Protein AF-A0A943L8V5-F1 (afdb_monomer)

pLDDT: mean 89.35, std 9.67, range [54.31, 98.62]

Structure (mmCIF, N/CA/C/O backbone):
data_AF-A0A943L8V5-F1
#
_entry.id   AF-A0A943L8V5-F1
#
loop_
_atom_site.group_PDB
_atom_site.id
_atom_site.type_symbol
_atom_site.label_atom_id
_atom_site.label_alt_id
_atom_site.label_comp_id
_atom_site.label_asym_id
_atom_site.label_entity_id
_atom_site.label_seq_id
_atom_site.pdbx_PDB_ins_code
_atom_site.Cartn_x
_atom_site.Cartn_y
_atom_site.Cartn_z
_atom_site.occupancy
_atom_site.B_iso_or_equiv
_atom_site.auth_seq_id
_atom_site.auth_comp_id
_atom_site.auth_asym_id
_atom_site.auth_atom_id
_atom_site.pdbx_PDB_model_num
ATOM 1 N N . MET A 1 1 ? -28.307 4.055 1.288 1.00 79.94 1 MET A N 1
ATOM 2 C CA . MET A 1 1 ? -29.485 4.348 2.134 1.00 79.94 1 MET A CA 1
ATOM 3 C C . MET A 1 1 ? -30.613 3.430 1.713 1.00 79.94 1 MET A C 1
ATOM 5 O O . MET A 1 1 ? -30.947 3.412 0.533 1.00 79.94 1 MET A O 1
ATOM 9 N N . ARG A 1 2 ? -31.159 2.652 2.643 1.00 89.81 2 ARG A N 1
ATOM 10 C CA . ARG A 1 2 ? -32.243 1.702 2.387 1.00 89.81 2 ARG A CA 1
ATOM 11 C C . ARG A 1 2 ? -33.413 2.020 3.306 1.00 89.81 2 ARG A C 1
ATOM 13 O O . ARG A 1 2 ? -33.209 2.326 4.476 1.00 89.81 2 ARG A O 1
ATOM 20 N N . THR A 1 3 ? -34.627 1.955 2.775 1.00 91.25 3 THR A N 1
ATOM 21 C CA . THR A 1 3 ? -35.856 2.092 3.558 1.00 91.25 3 THR A CA 1
ATOM 22 C C . THR A 1 3 ? -36.643 0.793 3.512 1.00 91.25 3 THR A C 1
ATOM 24 O O . THR A 1 3 ? -36.733 0.145 2.468 1.00 91.25 3 THR A O 1
ATOM 27 N N . THR A 1 4 ? -37.203 0.388 4.646 1.00 93.75 4 THR A N 1
ATOM 28 C CA . THR A 1 4 ? -38.108 -0.765 4.728 1.00 93.75 4 THR A CA 1
ATOM 29 C C . THR A 1 4 ? -39.341 -0.399 5.547 1.00 93.75 4 THR A C 1
ATOM 31 O O . THR A 1 4 ? -39.289 0.472 6.414 1.00 93.75 4 THR A O 1
ATOM 34 N N . ASN A 1 5 ? -40.478 -1.022 5.236 1.00 90.94 5 ASN A N 1
ATOM 35 C CA . ASN A 1 5 ? -41.694 -0.935 6.038 1.00 90.94 5 ASN A CA 1
ATOM 36 C C . ASN A 1 5 ? -42.046 -2.347 6.501 1.00 90.94 5 ASN A C 1
ATOM 38 O O . ASN A 1 5 ? -42.136 -3.253 5.671 1.00 90.94 5 ASN A O 1
ATOM 42 N N . ILE A 1 6 ? -42.188 -2.531 7.808 1.00 93.31 6 ILE A N 1
ATOM 43 C CA . ILE A 1 6 ? -42.606 -3.796 8.413 1.00 93.31 6 ILE A CA 1
ATOM 44 C C . ILE A 1 6 ? -43.764 -3.451 9.344 1.00 93.31 6 ILE A C 1
ATOM 46 O O . ILE A 1 6 ? -43.590 -2.658 10.266 1.00 93.31 6 ILE A O 1
ATOM 50 N N . ASP A 1 7 ? -44.950 -3.988 9.055 1.00 93.00 7 ASP A N 1
ATOM 51 C CA . ASP A 1 7 ? -46.180 -3.792 9.837 1.00 93.00 7 ASP A CA 1
ATOM 52 C C . ASP A 1 7 ? -46.524 -2.319 10.134 1.00 93.00 7 ASP A C 1
ATOM 54 O O . ASP A 1 7 ? -46.971 -1.963 11.223 1.00 93.00 7 ASP A O 1
ATOM 58 N N . GLY A 1 8 ? -46.299 -1.429 9.160 1.00 91.56 8 GLY A N 1
ATOM 59 C CA . GLY A 1 8 ? -46.574 0.004 9.308 1.00 91.56 8 GLY A CA 1
ATOM 60 C C . GLY A 1 8 ? -45.462 0.797 10.005 1.00 91.56 8 GLY A C 1
ATOM 61 O O . GLY A 1 8 ? -45.544 2.023 10.061 1.00 91.56 8 GLY A O 1
ATOM 62 N N . VAL A 1 9 ? -44.394 0.142 10.471 1.00 92.75 9 VAL A N 1
ATOM 63 C CA . VAL A 1 9 ? -43.196 0.799 11.009 1.00 92.75 9 VAL A CA 1
ATOM 64 C C . VAL A 1 9 ? -42.184 1.017 9.888 1.00 92.75 9 VAL A C 1
ATOM 66 O O . VAL A 1 9 ? -41.801 0.081 9.185 1.00 92.75 9 VAL A O 1
ATOM 69 N N . HIS A 1 10 ? -41.738 2.262 9.721 1.00 92.38 10 HIS A N 1
ATOM 70 C CA . HIS A 1 10 ? -40.733 2.637 8.729 1.00 92.38 10 HIS A CA 1
ATOM 71 C C . HIS A 1 10 ? -39.324 2.602 9.332 1.00 92.38 10 HIS A C 1
ATOM 73 O O . HIS A 1 10 ? -39.068 3.232 10.357 1.00 92.38 10 HIS A O 1
ATOM 79 N N . TYR A 1 11 ? -38.402 1.919 8.658 1.00 92.94 11 TYR A N 1
ATOM 80 C CA . TYR A 1 11 ? -36.991 1.829 9.022 1.00 92.94 11 TYR A CA 1
ATOM 81 C C . TYR A 1 11 ? -36.126 2.517 7.968 1.00 92.94 11 TYR A C 1
ATOM 83 O O . TYR A 1 11 ? -36.404 2.436 6.768 1.00 92.94 11 TYR A O 1
ATOM 91 N N . LEU A 1 12 ? -35.061 3.170 8.431 1.00 94.06 12 LEU A N 1
ATOM 92 C CA . LEU A 1 12 ? -34.038 3.804 7.608 1.00 94.06 12 LEU A CA 1
ATOM 93 C C . LEU A 1 12 ? -32.671 3.226 7.975 1.00 94.06 12 LEU A C 1
ATOM 95 O O . LEU A 1 12 ? -32.267 3.274 9.133 1.00 94.06 12 LEU A O 1
ATOM 99 N N . GLU A 1 13 ? -31.957 2.721 6.978 1.00 94.06 13 GLU A N 1
ATOM 100 C CA . GLU A 1 13 ? -30.598 2.206 7.105 1.00 94.06 13 GLU A CA 1
ATOM 101 C C . GLU A 1 13 ? -29.641 3.079 6.287 1.00 94.06 13 GLU A C 1
ATOM 103 O O . GLU A 1 13 ? -29.864 3.353 5.098 1.00 94.06 13 GLU A O 1
ATOM 108 N N . ILE A 1 14 ? -28.570 3.531 6.936 1.00 93.94 14 ILE A N 1
ATOM 109 C CA . ILE A 1 14 ? -27.531 4.373 6.347 1.00 93.94 14 ILE A CA 1
ATOM 110 C C . ILE A 1 14 ? -26.200 3.653 6.520 1.00 93.94 14 ILE A C 1
ATOM 112 O O . ILE A 1 14 ? -25.825 3.289 7.629 1.00 93.94 14 ILE A O 1
ATOM 116 N N . GLU A 1 15 ? -25.488 3.498 5.411 1.00 93.38 15 GLU A N 1
ATOM 117 C CA . GLU A 1 15 ? -24.108 3.038 5.382 1.00 93.38 15 GLU A CA 1
ATOM 118 C C . GLU A 1 15 ? -23.242 4.217 4.948 1.00 93.38 15 GLU A C 1
ATOM 120 O O . GLU A 1 15 ? -23.577 4.923 3.991 1.00 93.38 15 GLU A O 1
ATOM 125 N N . ALA A 1 16 ? -22.171 4.461 5.694 1.00 91.00 16 ALA A N 1
ATOM 126 C CA . ALA A 1 16 ? -21.246 5.554 5.460 1.00 91.00 16 ALA A CA 1
ATOM 127 C C . ALA A 1 16 ? -19.817 5.022 5.529 1.00 91.00 16 ALA A C 1
ATOM 129 O O . ALA A 1 16 ? -19.495 4.190 6.378 1.00 91.00 16 ALA A O 1
ATOM 130 N N . LEU A 1 17 ? -18.970 5.529 4.640 1.00 91.88 17 LEU A N 1
ATOM 131 C CA . LEU A 1 17 ? -17.548 5.220 4.589 1.00 91.88 17 LEU A CA 1
ATOM 132 C C . LEU A 1 17 ? -16.741 6.472 4.931 1.00 91.88 17 LEU A C 1
ATOM 134 O O . LEU A 1 17 ? -17.205 7.601 4.761 1.00 91.88 17 LEU A O 1
ATOM 138 N N . THR A 1 18 ? -15.520 6.268 5.408 1.00 92.88 18 THR A N 1
ATOM 139 C CA . THR A 1 18 ? -14.549 7.340 5.646 1.00 92.88 18 THR A CA 1
ATOM 140 C C . THR A 1 18 ? -14.071 7.954 4.333 1.00 92.88 18 THR A C 1
ATOM 142 O O . THR A 1 18 ? -14.182 7.348 3.264 1.00 92.88 18 THR A O 1
ATOM 145 N N . SER A 1 19 ? -13.470 9.143 4.407 1.00 93.38 19 SER A N 1
ATOM 146 C CA . SER A 1 19 ? -12.843 9.813 3.256 1.00 93.38 19 SER A CA 1
ATOM 147 C C . SER A 1 19 ? -11.769 8.953 2.580 1.00 93.38 19 SER A C 1
ATOM 149 O O . SER A 1 19 ? -11.599 9.034 1.366 1.00 93.38 19 SER A O 1
ATOM 151 N N . SER A 1 20 ? -11.102 8.067 3.329 1.00 95.12 20 SER A N 1
ATOM 152 C CA . SER A 1 20 ? -10.145 7.096 2.783 1.00 95.12 20 SER A CA 1
ATOM 153 C C . SER A 1 20 ? -10.745 6.132 1.757 1.00 95.12 20 SER A C 1
ATOM 155 O O . SER A 1 20 ? -9.991 5.601 0.949 1.00 95.12 20 SER A O 1
ATOM 157 N N . SER A 1 21 ? -12.069 5.939 1.720 1.00 95.38 21 SER A N 1
ATOM 158 C CA . SER A 1 21 ? -12.720 5.132 0.675 1.00 95.38 21 SER A CA 1
ATOM 159 C C . SER A 1 21 ? -12.492 5.683 -0.733 1.00 95.38 21 SER A C 1
ATOM 161 O O . SER A 1 21 ? -12.488 4.913 -1.687 1.00 95.38 21 SER A O 1
ATOM 163 N N . LEU A 1 22 ? -12.219 6.987 -0.871 1.00 95.81 22 LEU A N 1
ATOM 164 C CA . LEU A 1 22 ? -11.865 7.601 -2.153 1.00 95.81 22 LEU A CA 1
ATOM 165 C C . LEU A 1 22 ? -10.575 7.018 -2.745 1.00 95.81 22 LEU A C 1
ATOM 167 O O . LEU A 1 22 ? -10.458 6.919 -3.964 1.00 95.81 22 LEU A O 1
ATOM 171 N N . LEU A 1 23 ? -9.639 6.590 -1.891 1.00 97.56 23 LEU A N 1
ATOM 172 C CA . LEU A 1 23 ? -8.381 5.959 -2.300 1.00 97.56 23 LEU A CA 1
ATOM 173 C C . LEU A 1 23 ? -8.586 4.534 -2.832 1.00 97.56 23 LEU A C 1
ATOM 175 O O . LEU A 1 23 ? -7.669 3.981 -3.435 1.00 97.56 23 LEU A O 1
ATOM 179 N N . ASP A 1 24 ? -9.758 3.936 -2.598 1.00 97.56 24 ASP A N 1
ATOM 180 C CA . ASP A 1 24 ? -10.056 2.529 -2.886 1.00 97.56 24 ASP A CA 1
ATOM 181 C C . ASP A 1 24 ? -11.049 2.347 -4.050 1.00 97.56 24 ASP A C 1
ATOM 183 O O . ASP A 1 24 ? -11.703 1.317 -4.181 1.00 97.56 24 ASP A O 1
ATOM 187 N N . ILE A 1 25 ? -11.189 3.368 -4.906 1.00 96.12 25 ILE A N 1
ATOM 188 C CA . ILE A 1 25 ? -12.151 3.362 -6.022 1.00 96.12 25 ILE A CA 1
ATOM 189 C C . ILE A 1 25 ? -11.552 2.776 -7.305 1.00 96.12 25 ILE A C 1
ATOM 191 O O . ILE A 1 25 ? -12.217 2.019 -8.011 1.00 96.12 25 ILE A O 1
ATOM 195 N N . GLN A 1 26 ? -10.322 3.163 -7.652 1.00 97.25 26 GLN A N 1
ATOM 196 C CA . GLN A 1 26 ? -9.724 2.862 -8.953 1.00 97.25 26 GLN A CA 1
ATOM 197 C C . GLN A 1 26 ? -8.358 2.196 -8.793 1.00 97.25 26 GLN A C 1
ATOM 199 O O . GLN A 1 26 ? -7.463 2.752 -8.160 1.00 97.25 26 GLN A O 1
ATOM 204 N N . GLU A 1 27 ? -8.174 1.044 -9.442 1.00 97.94 27 GLU A N 1
ATOM 205 C CA . GLU A 1 27 ? -6.852 0.439 -9.603 1.00 97.94 27 GLU A CA 1
ATOM 206 C C . GLU A 1 27 ? -5.970 1.302 -10.521 1.00 97.94 27 GLU A C 1
ATOM 208 O O . GLU A 1 27 ? -6.383 1.710 -11.612 1.00 97.94 27 GLU A O 1
ATOM 213 N N . LYS A 1 28 ? -4.725 1.539 -10.103 1.00 98.00 28 LYS A N 1
ATOM 214 C CA . LYS A 1 28 ? -3.714 2.277 -10.868 1.00 98.00 28 LYS A CA 1
ATOM 215 C C . LYS A 1 28 ? -2.477 1.412 -11.115 1.00 98.00 28 LYS A C 1
ATOM 217 O O . LYS A 1 28 ? -2.212 0.431 -10.413 1.00 98.00 28 LYS A O 1
ATOM 222 N N . SER A 1 29 ? -1.704 1.805 -12.125 1.00 98.31 29 SER A N 1
ATOM 223 C CA . SER A 1 29 ? -0.382 1.253 -12.415 1.00 98.31 29 SER A CA 1
ATOM 224 C C . SER A 1 29 ? 0.606 2.397 -12.615 1.00 98.31 29 SER A C 1
ATOM 226 O O . SER A 1 29 ? 0.442 3.155 -13.561 1.00 98.31 29 SER A O 1
ATOM 228 N N . ARG A 1 30 ? 1.593 2.533 -11.724 1.00 97.94 30 ARG A N 1
ATOM 229 C CA . ARG A 1 30 ? 2.663 3.546 -11.766 1.00 97.94 30 ARG A CA 1
ATOM 230 C C . ARG A 1 30 ? 3.874 3.111 -10.941 1.00 97.94 30 ARG A C 1
ATOM 232 O O . ARG A 1 30 ? 3.758 2.249 -10.064 1.00 97.94 30 ARG A O 1
ATOM 239 N N . SER A 1 31 ? 5.027 3.714 -11.193 1.00 98.06 31 SER A N 1
ATOM 240 C CA . SER A 1 31 ? 6.258 3.482 -10.444 1.00 98.06 31 SER A CA 1
ATOM 241 C C . SER A 1 31 ? 6.782 4.750 -9.762 1.00 98.06 31 SER A C 1
ATOM 243 O O . SER A 1 31 ? 6.677 5.862 -10.273 1.00 98.06 31 SER A O 1
ATOM 245 N N . PHE A 1 32 ? 7.362 4.568 -8.578 1.00 98.12 32 PHE A N 1
ATOM 246 C CA . PHE A 1 32 ? 8.078 5.585 -7.814 1.00 98.12 32 PHE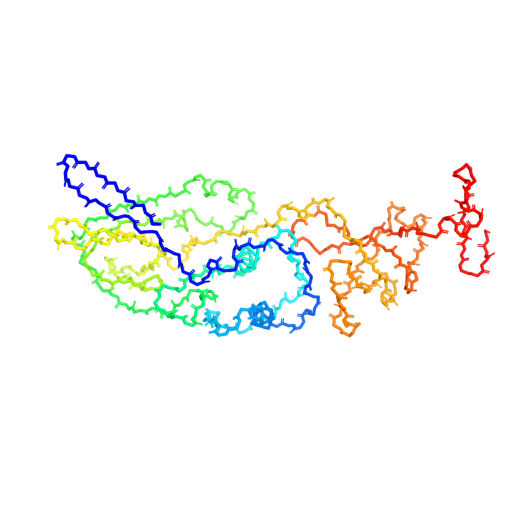 A CA 1
ATOM 247 C C . PHE A 1 32 ? 9.544 5.167 -7.770 1.00 98.12 32 PHE A C 1
ATOM 249 O O . PHE A 1 32 ? 9.939 4.355 -6.934 1.00 98.12 32 PHE A O 1
ATOM 256 N N . GLN A 1 33 ? 10.333 5.657 -8.728 1.00 98.19 33 GLN A N 1
ATOM 257 C CA . GLN A 1 33 ? 11.711 5.196 -8.927 1.00 98.19 33 GLN A CA 1
ATOM 258 C C . GLN A 1 33 ? 12.777 6.004 -8.172 1.00 98.19 33 GLN A C 1
ATOM 260 O O . GLN A 1 33 ? 13.908 5.540 -8.052 1.00 98.19 33 GLN A O 1
ATOM 265 N N . ASP A 1 34 ? 12.442 7.191 -7.662 1.00 97.88 34 ASP A N 1
ATOM 266 C CA . ASP A 1 34 ? 13.394 8.028 -6.927 1.00 97.88 34 ASP A CA 1
ATOM 267 C C . ASP A 1 34 ? 13.624 7.460 -5.525 1.00 97.88 34 ASP A C 1
ATOM 269 O O . ASP A 1 34 ? 12.907 7.773 -4.577 1.00 97.88 34 ASP A O 1
ATOM 273 N N . GLU A 1 35 ? 14.652 6.627 -5.382 1.00 96.56 35 GLU A N 1
ATOM 274 C CA . GLU A 1 35 ? 14.987 5.952 -4.121 1.00 96.56 35 GLU A CA 1
ATOM 275 C C . GLU A 1 35 ? 15.304 6.921 -2.967 1.00 96.56 35 GLU A C 1
ATOM 277 O O . GLU A 1 35 ? 15.340 6.513 -1.802 1.00 96.56 35 GLU A O 1
ATOM 282 N N . LYS A 1 36 ? 15.536 8.206 -3.272 1.00 96.75 36 LYS A N 1
AT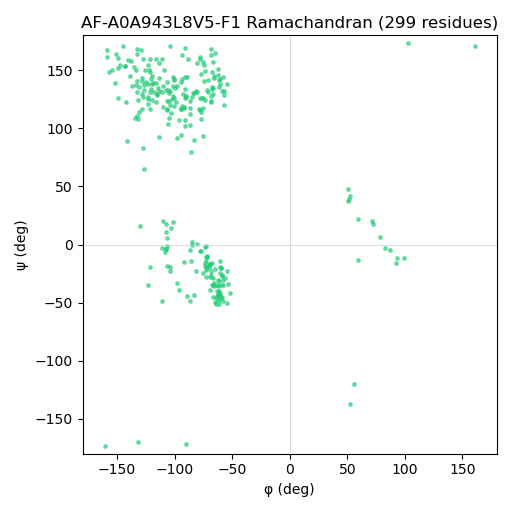OM 283 C CA . LYS A 1 36 ? 15.786 9.254 -2.277 1.00 96.75 36 LYS A CA 1
ATOM 284 C C . LYS A 1 36 ? 14.503 9.880 -1.733 1.00 96.75 36 LYS A C 1
ATOM 286 O O . LYS A 1 36 ? 14.598 10.565 -0.711 1.00 96.75 36 LYS A O 1
ATOM 291 N N . MET A 1 37 ? 13.352 9.660 -2.376 1.00 96.19 37 MET A N 1
ATOM 292 C CA . MET A 1 37 ? 12.052 10.104 -1.869 1.00 96.19 37 MET A CA 1
ATOM 293 C C . MET A 1 37 ? 11.763 9.463 -0.515 1.00 96.19 37 MET A C 1
ATOM 295 O O . MET A 1 37 ? 12.088 8.296 -0.271 1.00 96.19 37 MET A O 1
ATOM 299 N N . SER A 1 38 ? 11.138 10.233 0.368 1.00 97.06 38 SER A N 1
ATOM 300 C CA . SER A 1 38 ? 10.539 9.696 1.583 1.00 97.06 38 SER A CA 1
ATOM 301 C C . SER A 1 38 ? 9.200 9.021 1.290 1.00 97.06 38 SER A C 1
ATOM 303 O O . SER A 1 38 ? 8.568 9.275 0.262 1.00 97.06 38 SER A O 1
ATOM 305 N N . TYR A 1 39 ? 8.741 8.169 2.208 1.00 97.44 39 TYR A N 1
ATOM 306 C CA . TYR A 1 39 ? 7.371 7.648 2.142 1.00 97.44 39 TYR A CA 1
ATOM 307 C C . TYR A 1 39 ? 6.335 8.780 2.168 1.00 97.44 39 TYR A C 1
ATOM 309 O O . TYR A 1 39 ? 5.331 8.699 1.468 1.00 97.44 39 TYR A O 1
ATOM 317 N N . ASP A 1 40 ? 6.607 9.862 2.897 1.00 96.44 40 ASP A N 1
ATOM 318 C CA . ASP A 1 40 ? 5.788 11.073 2.919 1.00 96.44 40 ASP A CA 1
ATOM 319 C C . ASP A 1 40 ? 5.690 11.700 1.528 1.00 96.44 40 ASP A C 1
ATOM 321 O O . ASP A 1 40 ? 4.590 12.009 1.086 1.00 96.44 40 ASP A O 1
ATOM 325 N N . ASP A 1 41 ? 6.807 11.829 0.805 1.00 97.25 41 ASP A N 1
ATOM 326 C CA . ASP A 1 41 ? 6.811 12.374 -0.560 1.00 97.25 41 ASP A CA 1
ATOM 327 C C . ASP A 1 41 ? 5.972 11.512 -1.514 1.00 97.25 41 ASP A C 1
ATOM 329 O O . ASP A 1 41 ? 5.235 12.045 -2.345 1.00 97.25 41 ASP A O 1
ATOM 333 N N . VAL A 1 42 ? 6.044 10.181 -1.379 1.00 97.88 42 VAL A N 1
ATOM 334 C CA . VAL A 1 42 ? 5.192 9.253 -2.141 1.00 97.88 42 VAL A CA 1
ATOM 335 C C . VAL A 1 42 ? 3.721 9.488 -1.810 1.00 97.88 42 VAL A C 1
ATOM 337 O O . VAL A 1 42 ? 2.905 9.626 -2.719 1.00 97.88 42 VAL A O 1
ATOM 340 N N . ILE A 1 43 ? 3.371 9.578 -0.526 1.00 98.00 43 ILE A N 1
ATOM 341 C CA . ILE A 1 43 ? 1.992 9.819 -0.089 1.00 98.00 43 ILE A CA 1
ATOM 342 C C . ILE A 1 43 ? 1.492 11.179 -0.587 1.00 98.00 43 ILE A C 1
ATOM 344 O O . ILE A 1 43 ? 0.377 11.263 -1.096 1.00 98.00 43 ILE A O 1
ATOM 348 N N . TYR A 1 44 ? 2.303 12.234 -0.502 1.00 97.44 44 TYR A N 1
ATOM 349 C CA . TYR A 1 44 ? 1.947 13.552 -1.024 1.00 97.44 44 TYR A CA 1
ATOM 350 C C . TYR A 1 44 ? 1.711 13.525 -2.532 1.00 97.44 44 TYR A C 1
ATOM 352 O O . TYR A 1 44 ? 0.757 14.147 -2.993 1.00 97.44 44 TYR A O 1
ATOM 360 N N . GLU A 1 45 ? 2.527 12.800 -3.303 1.00 97.12 45 GLU A N 1
ATOM 361 C CA . GLU A 1 45 ? 2.303 12.631 -4.743 1.00 97.12 45 GLU A CA 1
ATOM 362 C C . GLU A 1 45 ? 0.959 11.951 -5.025 1.00 97.12 45 GLU A C 1
ATOM 364 O O . GLU A 1 45 ? 0.223 12.394 -5.902 1.00 97.12 45 GLU A O 1
ATOM 369 N N . ILE A 1 46 ? 0.607 10.921 -4.251 1.00 97.56 46 ILE A N 1
ATOM 370 C CA . ILE A 1 46 ? -0.685 10.229 -4.359 1.00 97.56 46 ILE A CA 1
ATOM 371 C C . ILE A 1 46 ? -1.839 11.174 -4.005 1.00 97.56 46 ILE A C 1
ATOM 373 O O . ILE A 1 46 ? -2.835 11.227 -4.724 1.00 97.56 46 ILE A O 1
ATOM 377 N N . LEU A 1 47 ? -1.705 11.943 -2.922 1.00 97.06 47 LEU A N 1
ATOM 378 C CA . LEU A 1 47 ? -2.754 12.830 -2.417 1.00 97.06 47 LEU A CA 1
ATOM 379 C C . LEU A 1 47 ? -2.998 14.078 -3.275 1.00 97.06 47 LEU A C 1
ATOM 381 O O . LEU A 1 47 ? -4.017 14.740 -3.086 1.00 97.06 47 LEU A O 1
ATOM 385 N N . LYS A 1 48 ? -2.150 14.374 -4.270 1.00 96.44 48 LYS A N 1
ATOM 386 C CA . LYS A 1 48 ? -2.435 15.423 -5.270 1.00 96.44 48 LYS A CA 1
ATOM 387 C C . LYS A 1 48 ? -3.736 15.174 -6.032 1.00 96.44 48 LYS A C 1
ATOM 389 O O . LYS A 1 48 ? -4.410 16.138 -6.391 1.00 96.44 48 LYS A O 1
ATOM 394 N N . ASP A 1 49 ? -4.105 13.908 -6.223 1.00 95.88 49 ASP A N 1
ATOM 395 C CA . ASP A 1 49 ? -5.360 13.513 -6.870 1.00 95.88 49 ASP A CA 1
ATOM 396 C C . ASP A 1 49 ? -6.591 13.762 -5.965 1.00 95.88 49 ASP A C 1
ATOM 398 O O . ASP A 1 49 ? -7.729 13.696 -6.428 1.00 95.88 49 ASP A O 1
ATOM 402 N N . TYR A 1 50 ? -6.383 14.073 -4.678 1.00 96.19 50 TYR A N 1
ATOM 403 C CA . TYR A 1 50 ? -7.415 14.149 -3.640 1.00 96.19 50 TYR A CA 1
ATOM 404 C C . TYR A 1 50 ? -7.376 15.502 -2.910 1.00 96.19 50 TYR A C 1
ATOM 406 O O . TYR A 1 50 ? -7.085 15.599 -1.716 1.00 96.19 50 TYR A O 1
ATOM 414 N N . ALA A 1 51 ? -7.671 16.575 -3.646 1.00 94.19 51 ALA A N 1
ATOM 415 C CA . ALA A 1 51 ? -7.613 17.943 -3.133 1.00 94.19 51 ALA A CA 1
ATOM 416 C C . ALA A 1 51 ? -8.445 18.149 -1.850 1.00 94.19 51 ALA A C 1
ATOM 418 O O . ALA A 1 51 ? -9.585 17.699 -1.742 1.00 94.19 51 ALA A O 1
ATOM 419 N N . GLY A 1 52 ? -7.878 18.887 -0.891 1.00 93.62 52 GLY A N 1
ATOM 420 C CA . GLY A 1 52 ? -8.511 19.176 0.402 1.00 93.62 52 GLY A CA 1
ATOM 421 C C . GLY A 1 52 ? -8.272 18.114 1.478 1.00 93.62 52 GLY A C 1
ATOM 422 O O . GLY A 1 52 ? -8.650 18.336 2.629 1.00 93.62 52 GLY A O 1
ATOM 423 N N . PHE A 1 53 ? -7.607 17.011 1.130 1.00 96.12 53 PHE A N 1
ATOM 424 C CA . PHE A 1 53 ? -7.239 15.962 2.067 1.00 96.12 53 PHE A CA 1
ATOM 425 C C . PHE A 1 53 ? -5.734 15.915 2.344 1.00 96.12 53 PHE A C 1
ATOM 427 O O . PHE A 1 53 ? -4.903 16.242 1.499 1.00 96.12 53 PHE A O 1
ATOM 434 N N . GLY A 1 54 ? -5.396 15.483 3.554 1.00 96.38 54 GLY A N 1
ATOM 435 C CA . GLY A 1 54 ? -4.048 15.170 4.004 1.00 96.38 54 GLY A CA 1
ATOM 436 C C . GLY A 1 54 ? -3.991 13.811 4.700 1.00 96.38 54 GLY A C 1
ATOM 437 O O . GLY A 1 54 ? -4.954 13.037 4.693 1.00 96.38 54 GLY A O 1
ATOM 438 N N . PHE A 1 55 ? -2.847 13.540 5.316 1.00 96.88 55 PHE A N 1
ATOM 439 C CA . PHE A 1 55 ? -2.616 12.347 6.121 1.00 96.88 55 PHE A CA 1
ATOM 440 C C . PHE A 1 55 ? -1.851 12.699 7.402 1.00 96.88 55 PHE A C 1
ATOM 442 O O . PHE A 1 55 ? -1.144 13.708 7.468 1.00 96.88 55 PHE A O 1
ATOM 449 N N . GLY A 1 56 ? -1.970 11.847 8.416 1.00 94.94 56 GLY A N 1
ATOM 450 C CA . GLY A 1 56 ? -1.175 11.920 9.633 1.00 94.94 56 GLY A CA 1
ATOM 451 C C . GLY A 1 56 ? 0.056 11.028 9.522 1.00 94.94 56 GLY A C 1
ATOM 452 O O . GLY A 1 56 ? -0.074 9.813 9.395 1.00 94.94 56 GLY A O 1
ATOM 453 N N . GLN A 1 57 ? 1.252 11.606 9.608 1.00 93.31 57 GLN A N 1
ATOM 454 C CA . GLN A 1 57 ? 2.483 10.825 9.700 1.00 93.31 57 GLN A CA 1
ATOM 455 C C . GLN A 1 57 ? 2.665 10.293 11.127 1.00 93.31 57 GLN A C 1
ATOM 457 O O . GLN A 1 57 ? 2.628 11.063 12.087 1.00 93.31 57 GLN A O 1
ATOM 462 N N . CYS A 1 58 ? 2.843 8.983 11.279 1.00 91.94 58 CYS A N 1
ATOM 463 C CA . CYS A 1 58 ? 3.005 8.316 12.575 1.00 91.94 58 CYS A CA 1
ATOM 464 C C . CYS A 1 58 ? 4.226 7.383 12.620 1.00 91.94 58 CYS A C 1
ATOM 466 O O . CYS A 1 58 ? 4.356 6.561 13.528 1.00 91.94 58 CYS A O 1
ATOM 468 N N . MET A 1 59 ? 5.145 7.518 11.662 1.00 89.19 59 MET A N 1
ATOM 469 C CA . MET A 1 59 ? 6.490 6.961 11.765 1.00 89.19 59 MET A CA 1
ATOM 470 C C . MET A 1 59 ? 7.288 7.640 12.884 1.00 89.19 59 MET A C 1
ATOM 472 O O . MET A 1 59 ? 7.186 8.846 13.100 1.00 89.19 59 MET A O 1
ATOM 476 N N . SER A 1 60 ? 8.135 6.868 13.567 1.00 84.81 60 SER A N 1
ATOM 477 C CA . SER A 1 60 ? 9.042 7.391 14.598 1.00 84.81 60 SER A CA 1
ATOM 478 C C . SER A 1 60 ? 10.121 8.316 14.028 1.00 84.81 60 SER A C 1
ATOM 480 O O . SER A 1 60 ? 10.591 9.216 14.720 1.00 84.81 60 SER A O 1
ATOM 482 N N . MET A 1 61 ? 10.510 8.101 12.770 1.00 87.00 61 MET A N 1
ATOM 483 C CA . MET A 1 61 ? 11.422 8.958 12.021 1.00 87.00 61 MET A CA 1
ATOM 484 C C . MET A 1 61 ? 11.085 8.922 10.524 1.00 87.00 61 MET A C 1
ATOM 486 O O . MET A 1 61 ? 10.592 7.898 10.046 1.00 87.00 61 MET A O 1
ATOM 490 N N . PRO A 1 62 ? 11.371 9.997 9.768 1.00 86.81 62 PRO A N 1
ATOM 491 C CA . PRO A 1 62 ? 11.247 9.978 8.316 1.00 86.81 62 PRO A CA 1
ATOM 492 C C . PRO A 1 62 ? 12.134 8.890 7.705 1.00 86.81 62 PRO A C 1
ATOM 494 O O . PRO A 1 62 ? 13.322 8.804 8.017 1.00 86.81 62 PRO A O 1
ATOM 497 N N . MET A 1 63 ? 11.564 8.088 6.808 1.00 94.00 63 MET A N 1
ATOM 498 C CA . MET A 1 63 ? 12.280 7.031 6.093 1.00 94.00 63 MET A CA 1
ATOM 499 C C . MET A 1 63 ? 12.213 7.261 4.588 1.00 94.00 63 MET A C 1
ATOM 501 O O . MET A 1 63 ? 11.188 7.696 4.056 1.00 94.00 63 MET A O 1
ATOM 505 N N . ARG A 1 64 ? 13.315 6.948 3.905 1.00 95.94 64 ARG A N 1
ATOM 506 C CA . ARG A 1 64 ? 13.371 6.896 2.442 1.00 95.94 64 ARG A CA 1
ATOM 507 C C . ARG A 1 64 ? 12.793 5.584 1.940 1.00 95.94 64 ARG A C 1
ATOM 509 O O . ARG A 1 64 ? 12.795 4.594 2.667 1.00 95.94 64 ARG A O 1
ATOM 516 N N . ILE A 1 65 ? 12.327 5.572 0.696 1.00 96.00 65 ILE A N 1
ATOM 517 C CA . ILE A 1 65 ? 11.840 4.334 0.083 1.00 96.00 65 ILE A CA 1
ATOM 518 C C . ILE A 1 65 ? 12.978 3.345 -0.199 1.00 96.00 65 ILE A C 1
ATOM 520 O O . ILE A 1 65 ? 12.729 2.144 -0.188 1.00 96.00 65 ILE A O 1
ATOM 524 N N . GLU A 1 66 ? 14.209 3.836 -0.423 1.00 95.44 66 GLU A N 1
ATOM 525 C CA . GLU A 1 66 ? 15.478 3.087 -0.604 1.00 95.44 66 GLU A CA 1
ATOM 526 C C . GLU A 1 66 ? 15.528 2.094 -1.778 1.00 95.44 66 GLU A C 1
ATOM 528 O O . GLU A 1 66 ? 16.595 1.629 -2.171 1.00 95.44 66 GLU A O 1
ATOM 533 N N . LYS A 1 67 ? 14.378 1.787 -2.368 1.00 95.06 67 LYS A N 1
ATOM 534 C CA . LYS A 1 67 ? 14.183 0.965 -3.554 1.00 95.06 67 LYS A CA 1
ATOM 535 C C . LYS A 1 67 ? 12.971 1.488 -4.327 1.00 95.06 67 LYS A C 1
ATOM 537 O O . LYS A 1 67 ? 12.072 2.069 -3.713 1.00 95.06 67 LYS A O 1
ATOM 542 N N . PRO A 1 68 ? 12.902 1.267 -5.650 1.00 96.94 68 PRO A N 1
ATOM 543 C CA . PRO A 1 68 ? 11.737 1.653 -6.426 1.00 96.94 68 PRO A CA 1
ATOM 544 C C . PRO A 1 68 ? 10.486 0.932 -5.914 1.00 96.94 68 PRO A C 1
ATOM 546 O O . PRO A 1 68 ? 10.517 -0.269 -5.627 1.00 96.94 68 PRO A O 1
ATOM 549 N N . LEU A 1 69 ? 9.377 1.663 -5.823 1.00 97.81 69 LEU A N 1
ATOM 550 C CA . LEU A 1 69 ? 8.071 1.111 -5.473 1.00 97.81 69 LEU A CA 1
ATOM 551 C C . LEU A 1 69 ? 7.184 1.059 -6.715 1.00 97.81 69 LEU A C 1
ATOM 553 O O . LEU A 1 69 ? 7.160 1.990 -7.513 1.00 97.81 69 LEU A O 1
ATOM 557 N N . PHE A 1 70 ? 6.415 -0.016 -6.855 1.00 98.06 70 PHE A N 1
ATOM 558 C CA . PHE A 1 70 ? 5.509 -0.214 -7.984 1.00 98.06 70 PHE A CA 1
ATOM 559 C C . PHE A 1 70 ? 4.097 -0.378 -7.451 1.00 98.06 70 PHE A C 1
ATOM 561 O O . PHE A 1 70 ? 3.835 -1.329 -6.715 1.00 98.06 70 PHE A O 1
ATOM 568 N N . GLN A 1 71 ? 3.204 0.541 -7.800 1.00 98.31 71 GLN A N 1
ATOM 569 C CA . GLN A 1 71 ? 1.766 0.343 -7.682 1.00 98.31 71 GLN A CA 1
ATOM 570 C C . GLN A 1 71 ? 1.342 -0.345 -8.971 1.00 98.31 71 GLN A C 1
ATOM 572 O O . GLN A 1 71 ? 1.471 0.247 -10.037 1.00 98.31 71 GLN A O 1
ATOM 577 N N . TYR A 1 72 ? 0.912 -1.603 -8.916 1.00 98.06 72 TYR A N 1
ATOM 578 C CA . TYR A 1 72 ? 0.556 -2.343 -10.128 1.00 98.06 72 TYR A CA 1
ATOM 579 C C . TYR A 1 72 ? -0.788 -3.028 -9.965 1.00 98.06 72 TYR A C 1
ATOM 581 O O . TYR A 1 72 ? -0.888 -4.027 -9.252 1.00 98.06 72 TYR A O 1
ATOM 589 N N . LYS A 1 73 ? -1.802 -2.501 -10.662 1.00 97.81 73 LYS A N 1
ATOM 590 C CA . LYS A 1 73 ? -3.193 -2.948 -10.527 1.00 97.81 73 LYS A CA 1
ATOM 591 C C . LYS A 1 73 ? -3.606 -2.981 -9.055 1.00 97.81 73 LYS A C 1
ATOM 593 O O . LYS A 1 73 ? -4.087 -3.993 -8.561 1.00 97.81 73 LYS A O 1
ATOM 598 N N . GLU A 1 74 ? -3.314 -1.899 -8.349 1.00 98.25 74 GLU A N 1
ATOM 599 C CA . GLU A 1 74 ? -3.685 -1.699 -6.949 1.00 98.25 74 GLU A CA 1
ATOM 600 C C . GLU A 1 74 ? -4.376 -0.352 -6.838 1.00 98.25 74 GLU A C 1
ATOM 602 O O . GLU A 1 74 ? -3.969 0.609 -7.505 1.00 98.25 74 GLU A O 1
ATOM 607 N N . THR A 1 75 ? -5.392 -0.257 -5.990 1.00 98.62 75 THR A N 1
ATOM 608 C CA . THR A 1 75 ? -5.919 1.051 -5.592 1.00 98.62 75 THR A CA 1
ATOM 609 C C . THR A 1 75 ? -4.860 1.834 -4.811 1.00 98.62 75 THR A C 1
ATOM 611 O O . THR A 1 75 ? -3.840 1.283 -4.378 1.00 98.62 75 THR A O 1
ATOM 614 N N . ASP A 1 76 ? -5.055 3.141 -4.640 1.00 98.56 76 ASP A N 1
ATOM 615 C CA . ASP A 1 76 ? -4.144 3.932 -3.807 1.00 98.56 76 ASP A CA 1
ATOM 616 C C . ASP A 1 76 ? -4.183 3.445 -2.354 1.00 98.56 76 ASP A C 1
ATOM 618 O O . ASP A 1 76 ? -3.147 3.390 -1.692 1.00 98.56 76 ASP A O 1
ATOM 622 N N . TYR A 1 77 ? -5.350 3.004 -1.879 1.00 98.19 77 TYR A N 1
ATOM 623 C CA . TYR A 1 77 ? -5.509 2.435 -0.546 1.00 98.19 77 TYR A CA 1
ATOM 624 C C . TYR A 1 77 ? -4.742 1.116 -0.385 1.00 98.19 77 TYR A C 1
ATOM 626 O O . TYR A 1 77 ? -3.974 0.965 0.568 1.00 98.19 77 TYR A O 1
ATOM 634 N N . GLU A 1 78 ? -4.895 0.178 -1.324 1.00 98.31 78 GLU A N 1
ATOM 635 C CA . GLU A 1 78 ? -4.168 -1.097 -1.323 1.00 98.31 78 GLU A CA 1
ATOM 636 C C . GLU A 1 78 ? -2.653 -0.877 -1.359 1.00 98.31 78 GLU A C 1
ATOM 638 O O . GLU A 1 78 ? -1.916 -1.475 -0.569 1.00 98.31 78 GLU A O 1
ATOM 643 N N . PHE A 1 79 ? -2.190 0.029 -2.226 1.00 98.56 79 PHE A N 1
ATOM 644 C CA . PHE A 1 79 ? -0.778 0.372 -2.355 1.00 98.56 79 PHE A CA 1
ATOM 645 C C . PHE A 1 79 ? -0.206 0.949 -1.058 1.00 98.56 79 PHE A C 1
ATOM 647 O O . PHE A 1 79 ? 0.805 0.456 -0.552 1.00 98.56 79 PHE A O 1
ATOM 654 N N . LEU A 1 80 ? -0.871 1.958 -0.487 1.00 98.12 80 LEU A N 1
ATOM 655 C CA . LEU A 1 80 ? -0.456 2.608 0.757 1.00 98.12 80 LEU A CA 1
ATOM 656 C C . LEU A 1 80 ? -0.443 1.627 1.932 1.00 98.12 80 LEU A C 1
ATOM 658 O O . LEU A 1 80 ? 0.519 1.582 2.704 1.00 98.12 80 LEU A O 1
ATOM 662 N N . LYS A 1 81 ? -1.476 0.787 2.038 1.00 97.44 81 LYS A N 1
ATOM 663 C CA . LYS A 1 81 ? -1.563 -0.251 3.068 1.00 97.44 81 LYS A CA 1
ATOM 664 C C . LYS A 1 81 ? -0.441 -1.273 2.915 1.00 97.44 81 LYS A C 1
ATOM 666 O O . LYS A 1 81 ? 0.163 -1.687 3.908 1.00 97.44 81 LYS A O 1
ATOM 671 N N . ARG A 1 82 ? -0.112 -1.648 1.677 1.00 97.12 82 ARG A N 1
ATOM 672 C CA . ARG A 1 82 ? 0.988 -2.563 1.388 1.00 97.12 82 ARG A CA 1
ATOM 673 C C . ARG A 1 82 ? 2.337 -1.982 1.783 1.00 97.12 82 ARG A C 1
ATOM 675 O O . ARG A 1 82 ? 3.075 -2.654 2.502 1.00 97.12 82 ARG A O 1
ATOM 682 N N . ILE A 1 83 ? 2.672 -0.767 1.360 1.00 96.50 83 ILE A N 1
ATOM 683 C CA . ILE A 1 83 ? 3.981 -0.179 1.684 1.00 96.50 83 ILE A CA 1
ATOM 684 C C . ILE A 1 83 ? 4.122 0.098 3.190 1.00 96.50 83 ILE A C 1
ATOM 686 O O . ILE A 1 83 ? 5.191 -0.155 3.739 1.00 96.50 83 ILE A O 1
ATOM 690 N N . ALA A 1 84 ? 3.042 0.482 3.886 1.00 95.25 84 ALA A N 1
ATOM 691 C CA . ALA A 1 84 ? 3.033 0.575 5.349 1.00 95.25 84 ALA A CA 1
ATOM 692 C C . ALA A 1 84 ? 3.382 -0.776 5.994 1.00 95.25 84 ALA A C 1
ATOM 694 O O . ALA A 1 84 ? 4.287 -0.860 6.823 1.00 95.25 84 ALA A O 1
ATOM 695 N N . SER A 1 85 ? 2.741 -1.862 5.547 1.00 93.69 85 SER A N 1
ATOM 696 C CA . SER A 1 85 ? 2.983 -3.199 6.103 1.00 93.69 85 SER A CA 1
ATOM 697 C C . SER A 1 85 ? 4.424 -3.689 5.918 1.00 93.69 85 SER A C 1
ATOM 699 O O . SER A 1 85 ? 4.953 -4.411 6.763 1.00 93.69 85 SER A O 1
ATOM 701 N N . GLN A 1 86 ? 5.099 -3.274 4.839 1.00 90.81 86 GLN A N 1
ATOM 702 C CA . GLN A 1 86 ? 6.500 -3.624 4.583 1.00 90.81 86 GLN A CA 1
ATOM 703 C C . GLN A 1 86 ? 7.455 -2.961 5.585 1.00 90.81 86 GLN A C 1
ATOM 705 O O . GLN A 1 86 ? 8.501 -3.536 5.888 1.00 90.81 86 GLN A O 1
ATOM 710 N N . LEU A 1 87 ? 7.052 -1.818 6.146 1.00 90.12 87 LEU A N 1
ATOM 711 C CA . LEU A 1 87 ? 7.737 -1.107 7.227 1.00 90.12 87 LEU A CA 1
ATOM 712 C C . LEU A 1 87 ? 7.360 -1.625 8.626 1.00 90.12 87 LEU A C 1
ATOM 714 O O . LEU A 1 87 ? 7.854 -1.105 9.623 1.00 90.12 87 LEU A O 1
ATOM 718 N N . GLY A 1 88 ? 6.474 -2.623 8.723 1.00 87.81 88 GLY A N 1
ATOM 719 C CA . GLY A 1 88 ? 5.893 -3.054 10.000 1.00 87.81 88 GLY A CA 1
ATOM 720 C C . GLY A 1 88 ? 4.893 -2.047 10.578 1.00 87.81 88 GLY A C 1
ATOM 721 O O . GLY A 1 88 ? 4.631 -2.060 11.778 1.00 87.81 88 GLY A O 1
ATOM 722 N N . LEU A 1 89 ? 4.359 -1.162 9.734 1.00 90.31 89 LEU A N 1
ATOM 723 C CA . LEU A 1 89 ? 3.367 -0.154 10.086 1.00 90.31 89 LEU A CA 1
ATOM 724 C C . LEU A 1 89 ? 1.980 -0.560 9.582 1.00 90.31 89 LEU A C 1
ATOM 726 O O . LEU A 1 89 ? 1.816 -1.482 8.783 1.00 90.31 89 LEU A O 1
ATOM 730 N N . GLU A 1 90 ? 0.979 0.198 10.011 1.00 89.38 90 GLU A N 1
ATOM 731 C CA . GLU A 1 90 ? -0.391 0.082 9.528 1.00 89.38 90 GLU A CA 1
ATOM 732 C C . GLU A 1 90 ? -0.857 1.342 8.815 1.00 89.38 90 GLU A C 1
ATOM 734 O O . GLU A 1 90 ? -0.342 2.433 9.050 1.00 89.38 90 GLU A O 1
ATOM 739 N N . LEU A 1 91 ? -1.899 1.187 8.003 1.00 94.25 91 LEU A N 1
ATOM 740 C CA . LEU A 1 91 ? -2.673 2.299 7.475 1.00 94.25 91 LEU A CA 1
ATOM 741 C C . LEU A 1 91 ? -4.005 2.372 8.228 1.00 94.25 91 LEU A C 1
ATOM 743 O O . LEU A 1 91 ? -4.866 1.509 8.049 1.00 94.25 91 LEU A O 1
ATOM 747 N N . ILE A 1 92 ? -4.182 3.390 9.069 1.00 93.19 92 ILE A N 1
ATOM 748 C CA . ILE A 1 92 ? -5.372 3.534 9.920 1.00 93.19 92 ILE A CA 1
ATOM 749 C C . ILE A 1 92 ? -6.243 4.650 9.356 1.00 93.19 92 ILE A C 1
ATOM 751 O O . ILE A 1 92 ? -5.824 5.800 9.322 1.00 93.19 92 ILE A O 1
ATOM 755 N N . SER A 1 93 ? -7.457 4.333 8.909 1.00 94.06 93 SER A N 1
ATOM 756 C CA . S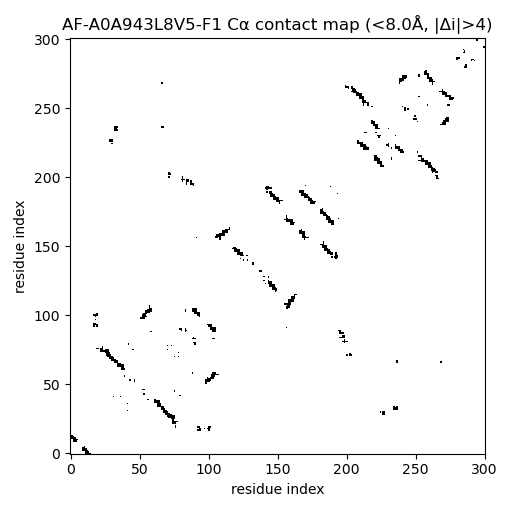ER A 1 93 ? -8.383 5.352 8.393 1.00 94.06 93 SER A CA 1
ATOM 757 C C . SER A 1 93 ? -8.855 6.288 9.503 1.00 94.06 93 SER A C 1
ATOM 759 O O . SER A 1 93 ? -9.206 5.834 10.594 1.00 94.06 93 SER A O 1
ATOM 761 N N . ASP A 1 94 ? -8.872 7.589 9.223 1.00 91.94 94 ASP A N 1
ATOM 762 C CA . ASP A 1 94 ? -9.396 8.578 10.158 1.00 91.94 94 ASP A CA 1
ATOM 763 C C . ASP A 1 94 ? -10.915 8.686 9.993 1.00 91.94 94 ASP A C 1
ATOM 765 O O . ASP A 1 94 ? -11.437 8.854 8.892 1.00 91.94 94 ASP A O 1
ATOM 769 N N . ILE A 1 95 ? -11.629 8.541 11.106 1.00 89.06 95 ILE A N 1
ATOM 770 C CA . ILE A 1 95 ? -13.094 8.585 11.157 1.00 89.06 95 ILE A CA 1
ATOM 771 C C . ILE A 1 95 ? -13.605 9.879 11.812 1.00 89.06 95 ILE A C 1
ATOM 773 O O . ILE A 1 95 ? -14.813 10.066 11.936 1.00 89.06 95 ILE A O 1
ATOM 777 N N . ILE A 1 96 ? -12.700 10.729 12.309 1.00 86.44 96 ILE A N 1
ATOM 778 C CA . ILE A 1 96 ? -13.019 11.926 13.095 1.00 86.44 96 ILE A CA 1
ATOM 779 C C . ILE A 1 96 ? -12.705 13.191 12.302 1.00 86.44 96 ILE A C 1
ATOM 781 O O . ILE A 1 96 ? -13.525 14.108 12.262 1.00 86.44 96 ILE A O 1
ATOM 785 N N . ASN A 1 97 ? -11.513 13.278 11.712 1.00 87.75 97 ASN A N 1
ATOM 786 C CA . ASN A 1 97 ? -11.087 14.479 11.007 1.00 87.75 97 ASN A CA 1
ATOM 787 C C . ASN A 1 97 ? -11.565 14.453 9.549 1.00 87.75 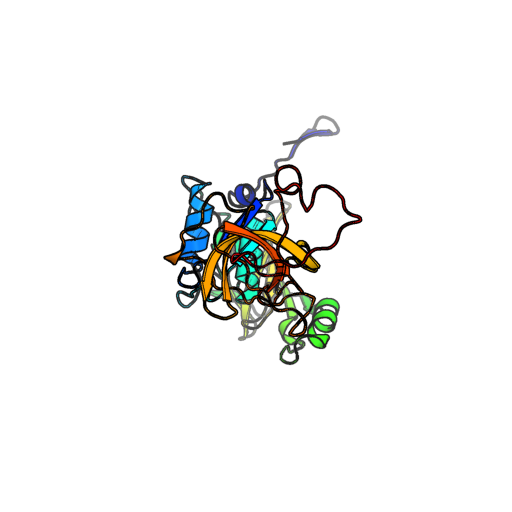97 ASN A C 1
ATOM 789 O O . ASN A 1 97 ? -11.236 13.554 8.784 1.00 87.75 97 ASN A O 1
ATOM 793 N N . LEU A 1 98 ? -12.311 15.486 9.156 1.00 87.62 98 LEU A N 1
ATOM 794 C CA . LEU A 1 98 ? -12.904 15.601 7.823 1.00 87.62 98 LEU A CA 1
ATOM 795 C C . LEU A 1 98 ? -11.882 15.847 6.706 1.00 87.62 98 LEU A C 1
ATOM 797 O O . LEU A 1 98 ? -12.206 15.615 5.546 1.00 87.62 98 LEU A O 1
ATOM 801 N N . THR A 1 99 ? -10.677 16.319 7.029 1.00 92.25 99 THR A N 1
ATOM 802 C CA . THR A 1 99 ? -9.619 16.609 6.048 1.00 92.25 99 THR A CA 1
ATOM 803 C C . THR A 1 99 ? -8.434 15.655 6.148 1.00 92.25 99 THR A C 1
ATOM 805 O O . THR A 1 99 ? -7.524 15.732 5.332 1.00 92.25 99 THR A O 1
ATOM 808 N N . ASN A 1 100 ? -8.429 14.726 7.103 1.00 93.81 100 ASN A N 1
ATOM 809 C CA . ASN A 1 100 ? -7.419 13.677 7.193 1.00 93.81 100 ASN A CA 1
ATOM 810 C C . ASN A 1 100 ? -8.010 12.376 6.646 1.00 93.81 100 ASN A C 1
ATOM 812 O O . ASN A 1 100 ? -9.086 11.970 7.073 1.00 93.81 100 ASN A O 1
ATOM 816 N N . MET A 1 101 ? -7.340 11.715 5.704 1.00 95.56 101 MET A N 1
ATOM 817 C CA . MET A 1 101 ? -7.825 10.422 5.204 1.00 95.56 101 MET A CA 1
ATOM 818 C C . MET A 1 101 ? -7.400 9.267 6.106 1.00 95.56 101 MET A C 1
ATOM 820 O O . MET A 1 101 ? -8.178 8.351 6.378 1.00 95.56 101 MET A O 1
ATOM 824 N N . PHE A 1 102 ? -6.148 9.284 6.549 1.00 96.38 102 PHE A N 1
ATOM 825 C CA . PHE A 1 102 ? -5.557 8.180 7.289 1.00 96.38 102 PHE A CA 1
ATOM 826 C C . PHE A 1 102 ? -4.344 8.626 8.105 1.00 96.38 102 PHE A C 1
ATOM 828 O O . PHE A 1 102 ? -3.787 9.704 7.903 1.00 96.38 102 PHE A O 1
ATOM 835 N N . TYR A 1 103 ? -3.913 7.749 8.999 1.00 95.25 103 TYR A N 1
ATOM 836 C CA . TYR A 1 103 ? -2.625 7.776 9.668 1.00 95.25 103 TYR A CA 1
ATOM 837 C C . TYR A 1 103 ? -1.717 6.707 9.057 1.00 95.25 103 TYR A C 1
ATOM 839 O O . TYR A 1 103 ? -2.130 5.556 8.884 1.00 95.25 103 TYR A O 1
ATOM 847 N N . PHE A 1 104 ? -0.494 7.096 8.705 1.00 95.50 104 PHE A N 1
ATOM 848 C CA . PHE A 1 104 ? 0.545 6.198 8.215 1.00 95.50 104 PHE A CA 1
ATOM 849 C C . PHE A 1 104 ? 1.418 5.768 9.397 1.00 95.50 104 PHE A C 1
ATOM 851 O O . PHE A 1 104 ? 2.327 6.484 9.817 1.00 95.50 104 PHE A O 1
ATOM 858 N N . GLY A 1 105 ? 1.090 4.621 9.985 1.00 91.38 105 GLY A N 1
ATOM 859 C CA . GLY A 1 105 ? 1.595 4.167 11.278 1.00 91.38 105 GLY A CA 1
ATOM 860 C C . GLY A 1 105 ? 0.587 4.354 12.414 1.00 91.38 105 GLY A C 1
ATOM 861 O O . GLY A 1 105 ? -0.481 4.943 12.250 1.00 91.38 105 GLY A O 1
ATOM 862 N N . LYS A 1 106 ? 0.940 3.828 13.593 1.00 87.00 106 LYS A N 1
ATOM 863 C CA . LYS A 1 106 ? 0.090 3.871 14.789 1.00 87.00 106 LYS A CA 1
ATOM 864 C C . LYS A 1 106 ? 0.108 5.280 15.403 1.00 87.00 106 LYS A C 1
ATOM 866 O O . LYS A 1 106 ? 1.168 5.691 15.878 1.00 87.00 106 LYS A O 1
ATOM 871 N N . PRO A 1 107 ? -1.026 6.000 15.468 1.00 84.88 107 PRO A N 1
ATOM 872 C CA . PRO A 1 107 ? -1.077 7.274 16.169 1.00 84.88 107 PRO A CA 1
ATOM 873 C C . PRO A 1 107 ? -0.857 7.063 17.670 1.00 84.88 107 PRO A C 1
ATOM 875 O O . PRO A 1 107 ? -1.316 6.078 18.252 1.00 84.88 107 PRO A O 1
ATOM 878 N N . ILE A 1 108 ? -0.155 8.000 18.307 1.00 82.12 108 ILE A N 1
ATOM 879 C CA . ILE A 1 108 ? 0.019 7.992 19.761 1.00 82.12 108 ILE A CA 1
ATOM 880 C C . ILE A 1 108 ? -1.273 8.509 20.387 1.00 82.12 108 ILE A C 1
ATOM 882 O O . ILE A 1 108 ? -1.609 9.690 20.278 1.00 82.12 108 ILE A O 1
ATOM 886 N N . GLY A 1 109 ? -2.007 7.593 21.008 1.00 84.50 109 GLY A N 1
ATOM 887 C CA . GLY A 1 109 ? -3.264 7.883 21.671 1.00 84.50 109 GLY A CA 1
ATOM 888 C C . GLY A 1 109 ? -3.124 8.258 23.147 1.00 84.50 109 GLY A C 1
ATOM 889 O O . GLY A 1 109 ? -2.031 8.450 23.686 1.00 84.50 109 GLY A O 1
ATOM 890 N N . LYS A 1 110 ? -4.271 8.351 23.816 1.00 91.56 110 LYS A N 1
ATOM 891 C CA . LYS A 1 110 ? -4.360 8.514 25.272 1.00 91.56 110 LYS A CA 1
ATOM 892 C C . LYS A 1 110 ? -4.111 7.180 25.977 1.00 91.56 110 LYS A C 1
ATOM 894 O O . LYS A 1 110 ? -4.280 6.110 25.396 1.00 91.56 110 LYS A O 1
ATOM 899 N N . SER A 1 111 ? -3.751 7.263 27.255 1.00 93.31 111 SER A N 1
ATOM 900 C CA . SER A 1 111 ? -3.621 6.100 28.131 1.00 93.31 111 SER A CA 1
ATOM 901 C C . SER A 1 111 ? -4.805 6.010 29.089 1.00 93.31 111 SER A C 1
ATOM 903 O O . SER A 1 111 ? -5.176 7.009 29.709 1.00 93.31 111 SER A O 1
ATOM 905 N N . TYR A 1 112 ? -5.392 4.819 29.200 1.00 92.81 112 TYR A N 1
ATOM 906 C CA . TYR A 1 112 ? -6.528 4.523 30.071 1.00 92.81 112 TYR A CA 1
ATOM 907 C C . TYR A 1 112 ? -6.170 3.394 31.031 1.00 92.81 112 TYR A C 1
ATOM 909 O O . TYR A 1 112 ? -5.397 2.496 30.699 1.00 92.81 112 TYR A O 1
ATOM 917 N N . ILE A 1 113 ? -6.770 3.414 32.217 1.00 91.88 113 ILE A N 1
ATOM 918 C CA . ILE A 1 113 ? -6.690 2.315 33.178 1.00 91.88 113 ILE A CA 1
ATOM 919 C C . ILE A 1 113 ? -8.042 1.615 33.166 1.00 91.88 113 ILE A C 1
ATOM 921 O O . ILE A 1 113 ? -9.071 2.256 33.381 1.00 91.88 113 ILE A O 1
ATOM 925 N N . VAL A 1 114 ? -8.033 0.315 32.892 1.00 88.75 114 VAL A N 1
ATOM 926 C CA . VAL A 1 114 ? -9.233 -0.524 32.913 1.00 88.75 114 VAL A CA 1
ATOM 927 C C . VAL A 1 114 ? -9.255 -1.294 34.230 1.00 88.75 114 VAL A C 1
ATOM 929 O O . VAL A 1 114 ? -8.208 -1.706 34.721 1.00 88.75 114 VAL A O 1
ATOM 932 N N . ASN A 1 115 ? -10.442 -1.471 34.816 1.00 87.62 115 ASN A N 1
ATOM 933 C CA . ASN A 1 115 ? -10.591 -2.242 36.048 1.00 87.62 115 ASN A CA 1
ATOM 934 C C . ASN A 1 115 ? -10.156 -3.705 35.829 1.00 87.62 115 ASN A C 1
ATOM 936 O O . ASN A 1 115 ? -10.539 -4.333 34.841 1.00 87.62 115 ASN A O 1
ATOM 940 N N . ASP A 1 116 ? -9.394 -4.251 36.774 1.00 85.75 116 ASP A N 1
ATOM 941 C CA . ASP A 1 116 ? -8.866 -5.615 36.732 1.00 85.75 116 ASP A CA 1
ATOM 942 C C . ASP A 1 116 ? -9.961 -6.696 36.780 1.00 85.75 116 ASP A C 1
ATOM 944 O O . ASP A 1 116 ? -9.727 -7.820 36.320 1.00 85.75 116 ASP A O 1
ATOM 948 N N . ASP A 1 117 ? -11.153 -6.342 37.271 1.00 87.25 117 ASP A N 1
ATOM 949 C CA . ASP A 1 117 ? -12.336 -7.211 37.339 1.00 87.25 117 ASP A CA 1
ATOM 950 C C . ASP A 1 117 ? -13.106 -7.309 36.010 1.00 87.25 117 ASP A C 1
ATOM 952 O O . ASP A 1 117 ? -14.136 -7.984 35.926 1.00 87.25 117 ASP A O 1
ATOM 956 N N . VAL A 1 118 ? -12.648 -6.631 34.950 1.00 89.12 118 VAL A N 1
ATOM 957 C CA . VAL A 1 118 ? -13.319 -6.698 33.650 1.00 89.12 118 VAL A CA 1
ATOM 958 C C . VAL A 1 118 ? -13.209 -8.102 33.047 1.00 89.12 118 VAL A C 1
ATOM 960 O O . VAL A 1 118 ? -12.136 -8.710 32.991 1.00 89.12 118 VAL A O 1
ATOM 963 N N . ASN A 1 119 ? -14.329 -8.609 32.532 1.00 90.25 119 ASN A N 1
ATOM 964 C CA . ASN A 1 119 ? -14.333 -9.838 31.749 1.00 90.25 119 ASN A CA 1
ATOM 965 C C . ASN A 1 119 ? -13.774 -9.558 30.352 1.00 90.25 119 ASN A C 1
ATOM 967 O O . ASN A 1 119 ? -14.280 -8.689 29.640 1.00 90.25 119 ASN A O 1
ATOM 971 N N . TYR A 1 120 ? -12.768 -10.327 29.948 1.00 90.69 120 TYR A N 1
ATOM 972 C CA . TYR A 1 120 ? -12.185 -10.264 28.614 1.00 90.69 120 TYR A CA 1
ATOM 973 C C . TYR A 1 120 ? -11.971 -11.669 28.052 1.00 90.69 120 TYR A C 1
ATOM 975 O O . TYR A 1 120 ? -11.754 -12.627 28.795 1.00 90.69 120 TYR A O 1
ATOM 983 N N . ASN A 1 121 ? -11.988 -11.780 26.728 1.00 92.31 121 ASN A N 1
ATOM 984 C CA . ASN A 1 121 ? -11.615 -13.002 26.023 1.00 92.31 121 ASN A CA 1
ATOM 985 C 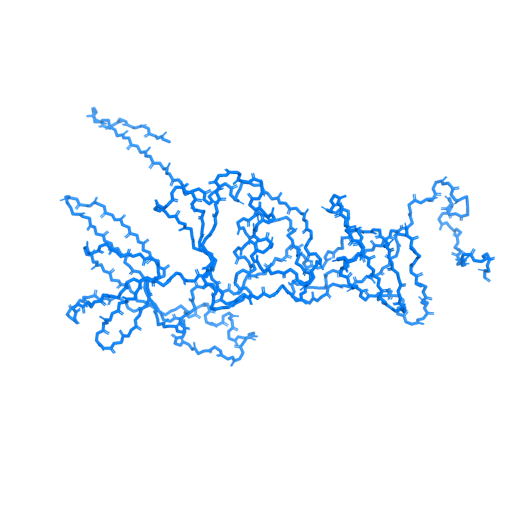C . ASN A 1 121 ? -10.170 -12.887 25.548 1.00 92.31 121 ASN A C 1
ATOM 987 O O . ASN A 1 121 ? -9.792 -11.850 25.013 1.00 92.31 121 ASN A O 1
ATOM 991 N N . ALA A 1 122 ? -9.377 -13.945 25.702 1.00 91.00 122 ALA A N 1
ATOM 992 C CA . ALA A 1 122 ? -8.060 -14.051 25.081 1.00 91.00 122 ALA A CA 1
ATOM 993 C C . ALA A 1 122 ? -8.159 -14.962 23.852 1.00 91.00 122 ALA A C 1
ATOM 995 O O . ALA A 1 122 ? -8.617 -16.100 23.946 1.00 91.00 122 ALA A O 1
ATOM 996 N N . VAL A 1 123 ? -7.730 -14.454 22.703 1.00 88.88 123 VAL A N 1
ATOM 997 C CA . VAL A 1 123 ? -7.776 -15.126 21.405 1.00 88.88 123 VAL A CA 1
ATOM 998 C C . VAL A 1 123 ? -6.356 -15.217 20.871 1.00 88.88 123 VAL A C 1
ATOM 1000 O O . VAL A 1 123 ? -5.631 -14.225 20.844 1.00 88.88 123 VAL A O 1
ATOM 1003 N N . LYS A 1 124 ? -5.954 -16.403 20.421 1.00 88.12 124 LYS A N 1
ATOM 1004 C CA . LYS A 1 124 ? -4.669 -16.618 19.758 1.00 88.12 124 LYS A CA 1
ATOM 1005 C C . LYS A 1 124 ? -4.911 -17.055 18.324 1.00 88.12 124 LYS A C 1
ATOM 1007 O O . LYS A 1 124 ? -5.571 -18.067 18.100 1.00 88.12 124 LYS A O 1
ATOM 1012 N N . ASP A 1 125 ? -4.376 -16.308 17.368 1.00 83.44 125 ASP A N 1
ATOM 1013 C CA . ASP A 1 125 ? -4.537 -16.615 15.944 1.00 83.44 125 ASP A CA 1
ATOM 1014 C C . ASP A 1 125 ? -3.456 -17.612 15.486 1.00 83.44 125 ASP A C 1
ATOM 1016 O O . ASP A 1 125 ? -2.411 -17.243 14.945 1.00 83.44 125 ASP A O 1
ATOM 1020 N N . LEU A 1 126 ? -3.681 -18.895 15.792 1.00 81.38 126 LEU A N 1
ATOM 1021 C CA . LEU A 1 126 ? -2.731 -19.976 15.500 1.00 81.38 126 LEU A CA 1
ATOM 1022 C C . LEU A 1 126 ? -2.569 -20.230 13.998 1.00 81.38 126 LEU A C 1
ATOM 1024 O O . LEU A 1 126 ? -1.461 -20.518 13.550 1.00 81.38 126 LEU A O 1
ATOM 1028 N N . ASP A 1 127 ? -3.641 -20.085 13.218 1.00 79.81 127 ASP A N 1
ATOM 1029 C CA . ASP A 1 127 ? -3.592 -20.279 11.768 1.00 79.81 127 ASP A CA 1
ATOM 1030 C C . ASP A 1 127 ? -2.655 -19.266 11.107 1.00 79.81 127 ASP A C 1
ATOM 1032 O O . ASP A 1 127 ? -1.856 -19.628 10.237 1.00 79.81 127 ASP A O 1
ATOM 1036 N N . LYS A 1 128 ? -2.716 -17.997 11.530 1.00 76.19 128 LYS A N 1
ATOM 1037 C CA . LYS A 1 128 ? -1.781 -16.968 11.057 1.00 76.19 128 LYS A CA 1
ATOM 1038 C C . LYS A 1 128 ? -0.359 -17.219 11.526 1.00 76.19 128 LYS A C 1
ATOM 1040 O O . LYS A 1 128 ? 0.559 -17.158 10.708 1.00 76.19 128 LYS A O 1
ATOM 1045 N N . TYR A 1 129 ? -0.179 -17.565 12.801 1.00 77.88 129 TYR A N 1
ATOM 1046 C CA . TYR A 1 129 ? 1.141 -17.888 13.335 1.00 77.88 129 TYR A CA 1
ATOM 1047 C C . TYR A 1 129 ? 1.819 -18.996 12.516 1.00 77.88 129 TYR A C 1
ATOM 1049 O O . TYR A 1 129 ? 2.935 -18.800 12.041 1.00 77.88 129 TYR A O 1
ATOM 1057 N N . HIS A 1 130 ? 1.129 -20.112 12.263 1.00 77.25 130 HIS A N 1
ATOM 1058 C CA . HIS A 1 130 ? 1.691 -21.243 11.519 1.00 77.25 130 HIS A CA 1
ATOM 1059 C C . HIS A 1 130 ? 1.995 -20.929 10.050 1.00 77.25 130 HIS A C 1
ATOM 1061 O O . HIS A 1 130 ? 3.000 -21.408 9.520 1.00 77.25 130 HIS A O 1
ATOM 1067 N N . LYS A 1 131 ? 1.169 -20.111 9.383 1.00 74.56 131 LYS A N 1
ATOM 1068 C CA . LYS A 1 131 ? 1.429 -19.682 7.997 1.00 74.56 131 LYS A CA 1
ATOM 1069 C C . LYS A 1 131 ? 2.721 -18.879 7.876 1.00 74.56 131 LYS A C 1
ATOM 1071 O O . LYS A 1 131 ? 3.414 -19.003 6.871 1.00 74.56 131 LYS A O 1
ATOM 1076 N N . ILE A 1 132 ? 3.044 -18.067 8.883 1.00 69.88 132 ILE A N 1
ATOM 1077 C CA . ILE A 1 132 ? 4.167 -17.126 8.813 1.00 69.88 132 ILE A CA 1
ATOM 1078 C C . ILE A 1 132 ? 5.425 -17.687 9.478 1.00 69.88 132 ILE A C 1
ATOM 1080 O O . ILE A 1 132 ? 6.522 -17.441 8.971 1.00 69.88 132 ILE A O 1
ATOM 1084 N N . SER A 1 133 ? 5.307 -18.496 10.534 1.00 63.22 133 SER A N 1
ATOM 1085 C CA . SER A 1 133 ? 6.450 -19.114 11.225 1.00 63.22 133 SER A CA 1
ATOM 1086 C C . SER A 1 133 ? 7.305 -19.987 10.300 1.00 63.22 133 SER A C 1
ATOM 1088 O O . SER A 1 133 ? 8.503 -20.124 10.519 1.00 63.22 133 SER A O 1
ATOM 1090 N N . ALA A 1 134 ? 6.716 -20.538 9.233 1.00 59.84 134 ALA A N 1
ATOM 1091 C CA . ALA A 1 134 ? 7.437 -21.274 8.192 1.00 59.84 134 ALA A CA 1
ATOM 1092 C C . ALA A 1 134 ? 8.341 -20.384 7.308 1.00 59.84 134 ALA A C 1
ATOM 1094 O O . ALA A 1 134 ? 9.217 -20.894 6.616 1.00 59.84 134 ALA A O 1
ATOM 1095 N N . SER A 1 135 ? 8.132 -19.064 7.327 1.00 58.41 135 SER A N 1
ATOM 1096 C CA . SER A 1 135 ? 8.785 -18.076 6.452 1.00 58.41 135 SER A CA 1
ATOM 1097 C C . SER A 1 135 ? 9.572 -16.982 7.194 1.00 58.41 135 SER A C 1
ATOM 1099 O O . SER A 1 135 ? 10.450 -16.367 6.598 1.00 58.41 135 SER A O 1
ATOM 1101 N N . ASN A 1 136 ? 9.314 -16.753 8.489 1.00 56.34 136 ASN A N 1
ATOM 1102 C CA . ASN A 1 136 ? 10.018 -15.776 9.330 1.00 56.34 136 ASN A CA 1
ATOM 1103 C C . ASN A 1 136 ? 10.387 -16.388 10.692 1.00 56.34 136 ASN A C 1
ATOM 1105 O O . ASN A 1 136 ? 9.526 -16.565 11.552 1.00 56.34 136 ASN A O 1
ATOM 1109 N N . GLY A 1 137 ? 11.679 -16.650 10.917 1.00 54.31 137 GLY A N 1
ATOM 1110 C CA . GLY A 1 137 ? 12.185 -17.341 12.115 1.00 54.31 137 GLY A CA 1
ATOM 1111 C C . GLY A 1 137 ? 12.195 -16.541 13.428 1.00 54.31 137 GLY A C 1
ATOM 1112 O O . GLY A 1 137 ? 12.562 -17.096 14.456 1.00 54.31 137 GLY A O 1
ATOM 1113 N N . ASN A 1 138 ? 11.795 -15.263 13.417 1.00 64.69 138 ASN A N 1
ATOM 1114 C CA . ASN A 1 138 ? 11.869 -14.365 14.583 1.00 64.69 138 ASN A CA 1
ATOM 1115 C C . ASN A 1 138 ? 10.512 -14.061 15.247 1.00 64.69 138 ASN A C 1
ATOM 1117 O O . ASN A 1 138 ? 10.457 -13.215 16.137 1.00 64.69 138 ASN A O 1
ATOM 1121 N N . LEU A 1 139 ? 9.420 -14.697 14.816 1.00 68.12 139 LEU A N 1
ATOM 1122 C CA . LEU A 1 139 ? 8.087 -14.448 15.374 1.00 68.12 139 LEU A CA 1
ATOM 1123 C C . LEU A 1 139 ? 7.802 -15.386 16.542 1.00 68.12 139 LEU A C 1
ATOM 1125 O O . LEU A 1 139 ? 7.893 -16.610 16.402 1.00 68.12 139 LEU A O 1
ATOM 1129 N N . HIS A 1 140 ? 7.413 -14.814 17.678 1.00 72.12 140 HIS A N 1
ATOM 1130 C CA . HIS A 1 140 ? 6.966 -15.594 18.819 1.00 72.12 140 HIS A CA 1
ATOM 1131 C C . HIS A 1 140 ? 5.451 -15.791 18.729 1.00 72.12 140 HIS A C 1
ATOM 1133 O O . HIS A 1 140 ? 4.705 -14.911 18.300 1.00 72.12 140 HIS A O 1
ATOM 1139 N N . ASP A 1 141 ? 4.963 -16.950 19.156 1.00 72.44 141 ASP A N 1
ATOM 1140 C CA . ASP A 1 141 ? 3.531 -17.263 19.127 1.00 72.44 141 ASP A CA 1
ATOM 1141 C C . ASP A 1 141 ? 2.689 -16.273 19.954 1.00 72.44 141 ASP A C 1
ATOM 1143 O O . ASP A 1 141 ? 1.486 -16.116 19.728 1.00 72.44 141 ASP A O 1
ATOM 1147 N N . THR A 1 142 ? 3.333 -15.568 20.889 1.00 78.38 142 THR A N 1
ATOM 1148 C CA . THR A 1 142 ? 2.708 -14.538 21.710 1.00 78.38 142 THR A CA 1
ATOM 1149 C C . THR A 1 142 ? 2.379 -13.254 20.964 1.00 78.38 142 THR A C 1
ATOM 1151 O O . THR A 1 142 ? 1.532 -12.489 21.428 1.00 78.38 142 THR A O 1
ATOM 1154 N N . ASP A 1 143 ? 3.023 -13.014 19.824 1.00 79.31 143 ASP A N 1
ATOM 1155 C CA . ASP A 1 143 ? 2.809 -11.816 19.005 1.00 79.31 143 ASP A CA 1
ATOM 1156 C C . ASP A 1 143 ? 1.440 -11.863 18.292 1.00 79.31 143 ASP A C 1
ATOM 1158 O O . ASP A 1 143 ? 0.953 -10.853 17.787 1.00 79.31 143 ASP A O 1
ATOM 1162 N N . TYR A 1 144 ? 0.779 -13.028 18.328 1.00 82.88 144 TYR A N 1
ATOM 1163 C CA . TYR A 1 144 ? -0.551 -13.299 17.777 1.00 82.88 144 TYR A CA 1
ATOM 1164 C C . TYR A 1 144 ? -1.636 -13.451 18.861 1.00 82.88 144 TYR A C 1
ATOM 1166 O O . TYR A 1 144 ? -2.711 -13.998 18.587 1.00 82.88 144 TYR A O 1
ATOM 1174 N N . PHE A 1 145 ? -1.378 -12.985 20.092 1.00 88.31 145 PHE A N 1
ATOM 1175 C CA . PHE A 1 145 ? -2.424 -12.840 21.109 1.00 88.31 145 PHE A CA 1
ATOM 1176 C C . PHE A 1 145 ? -3.181 -11.528 20.950 1.00 88.31 145 PHE A C 1
ATOM 1178 O O . PHE A 1 145 ? -2.611 -10.435 20.933 1.00 88.31 145 PHE A O 1
ATOM 1185 N N . TYR A 1 146 ? -4.498 -11.660 20.955 1.00 90.75 146 TYR A N 1
ATOM 1186 C CA . TYR A 1 146 ? -5.445 -10.568 20.981 1.00 90.75 146 TYR A CA 1
ATOM 1187 C C . TYR A 1 146 ? -6.397 -10.763 22.143 1.00 90.75 146 TYR A C 1
ATOM 1189 O O . TYR A 1 146 ? -6.713 -11.884 22.535 1.00 90.75 146 TYR A O 1
ATOM 1197 N N . TYR A 1 147 ? -6.878 -9.659 22.675 1.00 91.81 147 TYR A N 1
ATOM 1198 C CA . TYR A 1 147 ? -7.819 -9.659 23.772 1.00 91.81 147 TYR A CA 1
ATOM 1199 C C . TYR A 1 147 ? -9.041 -8.860 23.361 1.00 91.81 147 TYR A C 1
ATOM 1201 O O . TYR A 1 147 ? -8.905 -7.829 22.702 1.00 91.81 147 TYR A O 1
ATOM 1209 N N . GLU A 1 148 ? -10.220 -9.341 23.732 1.00 94.50 148 GLU A N 1
ATOM 1210 C CA . GLU A 1 148 ? -11.485 -8.677 23.445 1.00 94.50 148 GLU A CA 1
ATOM 1211 C C . GLU A 1 148 ? -12.191 -8.296 24.740 1.00 94.50 148 GLU A C 1
ATOM 1213 O O . GLU A 1 148 ? -12.351 -9.135 25.628 1.00 94.50 148 GLU A O 1
ATOM 1218 N N . VAL A 1 149 ? -12.647 -7.049 24.833 1.00 93.62 149 VAL A N 1
ATOM 1219 C CA . VAL A 1 149 ? -13.366 -6.528 26.001 1.00 93.62 149 VAL A CA 1
ATOM 1220 C C . VAL A 1 149 ? -14.531 -5.651 25.561 1.00 93.62 149 VAL A C 1
ATOM 1222 O O . VAL A 1 149 ? -14.436 -4.934 24.564 1.00 93.62 149 VAL A O 1
ATOM 1225 N N . ASN A 1 150 ? -15.621 -5.696 26.324 1.00 93.69 150 ASN A N 1
ATOM 1226 C CA . ASN A 1 150 ? -16.745 -4.782 26.160 1.00 93.69 150 ASN A CA 1
ATOM 1227 C C . ASN A 1 150 ? -16.638 -3.660 27.193 1.00 93.69 150 ASN A C 1
ATOM 1229 O O . ASN A 1 150 ? -16.608 -3.933 28.393 1.00 93.69 150 ASN A O 1
ATOM 1233 N N . LEU A 1 151 ? -16.600 -2.415 26.729 1.00 92.50 151 LEU A N 1
ATOM 1234 C CA . LEU A 1 151 ? -16.476 -1.215 27.557 1.00 92.50 151 LEU A CA 1
ATOM 1235 C C . LEU A 1 151 ? -17.504 -0.160 27.132 1.00 92.50 151 LEU A C 1
ATOM 1237 O O . LEU A 1 151 ? -18.100 -0.250 26.055 1.00 92.50 151 LEU A O 1
ATOM 1241 N N . ARG A 1 152 ? -17.725 0.836 27.993 1.00 91.62 152 ARG A N 1
ATOM 1242 C CA . ARG A 1 152 ? -18.628 1.972 27.714 1.00 91.62 152 ARG A CA 1
ATOM 1243 C C . ARG A 1 152 ? -17.858 3.241 27.368 1.00 91.62 152 ARG A C 1
ATOM 1245 O O . ARG A 1 152 ? -18.399 4.165 26.768 1.00 91.62 152 ARG A O 1
ATOM 1252 N N . GLU A 1 153 ? -16.589 3.281 27.737 1.00 91.31 153 GLU A N 1
ATOM 1253 C CA . GLU A 1 153 ? -15.676 4.369 27.461 1.00 91.31 153 GLU A CA 1
ATOM 1254 C C . GLU A 1 153 ? -15.318 4.401 25.970 1.00 91.31 153 GLU A C 1
ATOM 1256 O O . GLU A 1 153 ? -14.934 3.393 25.370 1.00 91.31 153 GLU A O 1
ATOM 1261 N N . SER A 1 154 ? -15.417 5.590 25.375 1.00 91.88 154 SER A N 1
ATOM 1262 C CA . SER A 1 154 ? -14.981 5.830 24.002 1.00 91.88 154 SER A CA 1
ATOM 1263 C C . SER A 1 154 ? -13.462 5.996 23.960 1.00 91.88 154 SER A C 1
ATOM 1265 O O . SER A 1 154 ? -12.922 6.971 24.481 1.00 91.88 154 SER A O 1
ATOM 1267 N N . MET A 1 155 ? -12.795 5.081 23.269 1.00 92.75 155 MET A N 1
ATOM 1268 C CA . MET A 1 155 ? -11.359 5.038 23.018 1.00 92.75 155 MET A CA 1
ATOM 1269 C C . MET A 1 155 ? -11.127 4.890 21.512 1.00 92.75 155 MET A C 1
ATOM 1271 O O . MET A 1 155 ? -12.020 4.481 20.765 1.00 92.75 155 MET A O 1
ATOM 1275 N N . LYS A 1 156 ? -9.936 5.251 21.049 1.00 91.19 156 LYS A N 1
ATOM 1276 C CA . LYS A 1 156 ? -9.570 5.255 19.629 1.00 91.19 156 LYS A CA 1
ATOM 1277 C C . LYS A 1 156 ? -8.554 4.164 19.315 1.00 91.19 156 LYS A C 1
ATOM 1279 O O . LYS A 1 156 ? -7.831 3.697 20.191 1.00 91.19 156 LYS A O 1
ATOM 1284 N N . ILE A 1 157 ? -8.463 3.793 18.039 1.00 91.25 157 ILE A N 1
ATOM 1285 C CA . ILE A 1 157 ? -7.345 2.972 17.559 1.00 91.25 157 ILE A CA 1
ATOM 1286 C C . ILE A 1 157 ? -6.036 3.711 17.873 1.00 91.25 157 ILE A C 1
ATOM 1288 O O . ILE A 1 157 ? -5.926 4.911 17.620 1.00 91.25 157 ILE A O 1
ATOM 1292 N N . GLY A 1 158 ? -5.066 3.001 18.449 1.00 89.06 158 GLY A N 1
ATOM 1293 C CA . GLY A 1 158 ? -3.788 3.562 18.902 1.00 89.06 158 GLY A CA 1
ATOM 1294 C C . GLY A 1 158 ? -3.761 4.024 20.364 1.00 89.06 158 GLY A C 1
ATOM 1295 O O . GLY A 1 158 ? -2.669 4.156 20.922 1.00 89.06 158 GLY A O 1
ATOM 1296 N N . ASP A 1 159 ? -4.916 4.198 21.019 1.00 92.44 159 ASP A N 1
ATOM 1297 C CA . ASP A 1 159 ? -4.969 4.413 22.470 1.00 92.44 159 ASP A CA 1
ATOM 1298 C C . ASP A 1 159 ? -4.397 3.190 23.213 1.00 92.44 159 ASP A C 1
ATOM 1300 O O . ASP A 1 159 ? -4.544 2.040 22.776 1.00 92.44 159 ASP A O 1
ATOM 1304 N N . SER A 1 160 ? -3.738 3.437 24.348 1.00 92.88 160 SER A N 1
ATOM 1305 C CA . SER A 1 160 ? -3.206 2.380 25.211 1.00 92.88 160 SER A CA 1
ATOM 1306 C C . SER A 1 160 ? -4.123 2.130 26.401 1.00 92.88 160 SER A C 1
ATOM 1308 O O . SER A 1 160 ? -4.605 3.083 27.017 1.00 92.88 160 SER A O 1
ATOM 1310 N N . ILE A 1 161 ? -4.283 0.872 26.792 1.00 92.81 161 ILE A N 1
ATOM 1311 C CA . ILE A 1 161 ? -4.994 0.486 28.009 1.00 92.81 161 ILE A CA 1
ATOM 1312 C C . ILE A 1 161 ? -4.054 -0.272 28.941 1.00 92.81 161 ILE A C 1
ATOM 1314 O O . ILE A 1 161 ? -3.294 -1.133 28.500 1.00 92.81 161 ILE A O 1
ATOM 1318 N N . LYS A 1 162 ? -4.130 0.023 30.235 1.00 93.19 162 LYS A N 1
ATOM 1319 C CA . LYS A 1 162 ? -3.463 -0.746 31.282 1.00 93.19 162 LYS A CA 1
ATOM 1320 C C . LYS A 1 162 ? -4.478 -1.667 31.942 1.00 93.19 162 LYS A C 1
ATOM 1322 O O . LYS A 1 162 ? -5.460 -1.186 32.508 1.00 93.19 162 LYS A O 1
ATOM 1327 N N . LEU A 1 163 ? -4.231 -2.971 31.861 1.00 89.25 163 LEU A N 1
ATOM 1328 C CA . LEU A 1 163 ? -5.057 -4.020 32.460 1.00 89.25 163 LEU A CA 1
ATOM 1329 C C . LEU A 1 163 ? -4.148 -4.991 33.214 1.00 89.25 163 LEU A C 1
ATOM 1331 O O . LEU A 1 163 ? -3.213 -5.536 32.624 1.00 89.25 163 LEU A O 1
ATOM 1335 N N . LYS A 1 164 ? -4.394 -5.210 34.511 1.00 87.12 164 LYS A N 1
ATOM 1336 C CA . LYS A 1 164 ? -3.577 -6.076 35.381 1.00 87.12 164 LYS A CA 1
ATOM 1337 C C . LYS A 1 164 ? -2.086 -5.731 35.334 1.00 87.12 164 LYS A C 1
ATOM 1339 O O . LYS A 1 164 ? -1.229 -6.609 35.263 1.00 87.12 164 LYS A O 1
ATOM 1344 N N . ASN A 1 165 ? -1.790 -4.429 35.342 1.00 86.56 165 ASN A N 1
ATOM 1345 C CA . ASN A 1 165 ? -0.444 -3.854 35.238 1.00 86.56 165 ASN A CA 1
ATOM 1346 C C . ASN A 1 165 ? 0.327 -4.217 33.948 1.00 86.56 165 ASN A C 1
ATOM 1348 O O . ASN A 1 165 ? 1.554 -4.140 33.916 1.00 86.56 165 ASN A O 1
ATOM 1352 N N . ILE A 1 166 ? -0.384 -4.606 32.887 1.00 88.62 166 ILE A N 1
ATOM 1353 C CA . ILE A 1 166 ? 0.174 -4.847 31.555 1.00 88.62 166 ILE A CA 1
ATOM 1354 C C . ILE A 1 166 ? -0.383 -3.790 30.602 1.00 88.62 166 ILE A C 1
ATOM 1356 O O . ILE A 1 166 ? -1.592 -3.548 30.578 1.00 88.62 166 ILE A O 1
ATOM 1360 N N . ASP A 1 167 ? 0.504 -3.179 29.819 1.00 91.06 167 ASP A N 1
ATOM 1361 C CA . ASP A 1 167 ? 0.133 -2.219 28.785 1.00 91.06 167 ASP A CA 1
ATOM 1362 C C . ASP A 1 167 ? -0.257 -2.938 27.487 1.00 91.06 167 ASP A C 1
ATOM 1364 O O . ASP A 1 167 ? 0.452 -3.809 26.966 1.00 91.06 167 ASP A O 1
ATOM 1368 N N . PHE A 1 168 ? -1.404 -2.543 26.955 1.00 91.50 168 PHE A N 1
ATOM 1369 C CA . PHE A 1 168 ? -1.945 -2.993 25.685 1.00 91.50 168 PHE A CA 1
ATOM 1370 C C . PHE A 1 168 ? -2.344 -1.800 24.827 1.00 91.50 168 PHE A C 1
ATOM 1372 O O . PHE A 1 168 ? -2.450 -0.674 25.307 1.00 91.50 168 PHE A O 1
ATOM 1379 N N . TYR A 1 169 ? -2.610 -2.058 23.553 1.00 91.75 169 TYR A N 1
ATOM 1380 C CA . TYR A 1 169 ? -2.970 -1.043 22.577 1.00 91.75 169 TYR A CA 1
ATOM 1381 C C . TYR 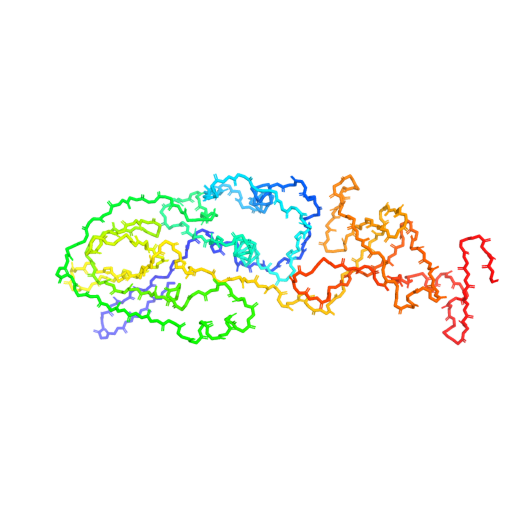A 1 169 ? -4.171 -1.495 21.750 1.00 91.75 169 TYR A C 1
ATOM 1383 O O . TYR A 1 169 ? -4.237 -2.651 21.318 1.00 91.75 169 TYR A O 1
ATOM 1391 N N . ILE A 1 170 ? -5.109 -0.578 21.525 1.00 92.25 170 ILE A N 1
ATOM 1392 C CA . ILE A 1 170 ? -6.354 -0.832 20.794 1.00 92.25 170 ILE A CA 1
ATOM 1393 C C . ILE A 1 170 ? -6.075 -0.858 19.297 1.00 92.25 170 ILE A C 1
ATOM 1395 O O . ILE A 1 170 ? -5.726 0.174 18.727 1.00 92.25 170 ILE A O 1
ATOM 1399 N N . ASN A 1 171 ? -6.282 -2.010 18.658 1.00 90.19 171 ASN A N 1
ATOM 1400 C CA . ASN A 1 171 ? -6.063 -2.175 17.218 1.00 90.19 171 ASN A CA 1
ATOM 1401 C C . ASN A 1 171 ? -7.362 -2.201 16.402 1.00 90.19 171 ASN A C 1
ATOM 1403 O O . ASN A 1 171 ? -7.357 -1.897 15.215 1.00 90.19 171 ASN A O 1
ATOM 1407 N N . GLN A 1 172 ? -8.490 -2.530 17.028 1.00 92.06 172 GLN A N 1
ATOM 1408 C CA . GLN A 1 172 ? -9.785 -2.607 16.365 1.00 92.06 172 GLN A CA 1
ATOM 1409 C C . GLN A 1 172 ? -10.894 -2.373 17.389 1.00 92.06 172 GLN A C 1
ATOM 1411 O O . GLN A 1 172 ? -10.761 -2.729 18.561 1.00 92.06 172 GLN A O 1
ATOM 1416 N N . TYR A 1 173 ? -12.020 -1.814 16.954 1.00 94.25 173 TYR A N 1
ATOM 1417 C CA . TYR A 1 173 ? -13.234 -1.818 17.757 1.00 94.25 173 TYR A CA 1
ATOM 1418 C C . TYR A 1 173 ? -14.492 -1.838 16.900 1.00 94.25 173 TYR A C 1
ATOM 1420 O O . TYR A 1 173 ? -14.473 -1.480 15.722 1.00 94.25 173 TYR A O 1
ATOM 1428 N N . LYS A 1 174 ? -15.595 -2.249 17.521 1.00 95.25 174 LYS A N 1
ATOM 1429 C CA . LYS A 1 174 ? -16.951 -2.114 16.995 1.00 95.25 174 LYS A CA 1
ATOM 1430 C C . LYS A 1 174 ? -17.803 -1.424 18.051 1.00 95.25 174 LYS A C 1
ATOM 1432 O O . LYS A 1 174 ? -17.736 -1.801 19.217 1.00 95.25 174 LYS A O 1
ATOM 1437 N N . ALA A 1 175 ? -18.578 -0.424 17.651 1.00 94.69 175 ALA A N 1
ATOM 1438 C CA . ALA A 1 175 ? -19.521 0.254 18.531 1.00 94.69 175 ALA A CA 1
ATOM 1439 C C . ALA A 1 175 ? -20.949 -0.143 18.150 1.00 94.69 175 ALA A C 1
ATOM 1441 O O . ALA A 1 175 ? -21.299 -0.130 16.970 1.00 94.69 175 ALA A O 1
ATOM 1442 N N . GLU A 1 176 ? -21.764 -0.494 19.137 1.00 95.31 176 GLU A N 1
ATOM 1443 C CA . GLU A 1 176 ? -23.168 -0.855 18.947 1.00 95.31 176 GLU A CA 1
ATOM 1444 C C . GLU A 1 176 ? -24.035 -0.117 19.966 1.00 95.31 176 GLU A C 1
ATOM 1446 O O . GLU A 1 176 ? -23.742 -0.116 21.161 1.00 95.31 176 GLU A O 1
ATOM 1451 N N . TYR A 1 177 ? -25.111 0.516 19.494 1.00 94.06 177 TYR A N 1
ATOM 1452 C CA . TYR A 1 177 ? -26.103 1.149 20.358 1.00 94.06 177 TYR A CA 1
ATOM 1453 C C . TYR A 1 177 ? -27.274 0.190 20.580 1.00 94.06 177 TYR A C 1
ATOM 1455 O O . TYR A 1 177 ? -28.070 -0.052 19.671 1.00 94.06 177 TYR A O 1
ATOM 1463 N N . ILE A 1 178 ? -27.375 -0.382 21.778 1.00 90.88 178 ILE A N 1
ATOM 1464 C CA . ILE A 1 178 ? -28.359 -1.410 22.122 1.00 90.88 178 ILE A CA 1
ATOM 1465 C C . ILE A 1 178 ? -29.184 -0.922 23.311 1.00 90.88 178 ILE A C 1
ATOM 1467 O O . ILE A 1 178 ? -28.654 -0.678 24.390 1.00 90.88 178 ILE A O 1
ATOM 1471 N N . LYS A 1 179 ? -30.508 -0.822 23.127 1.00 90.12 179 LYS A N 1
ATOM 1472 C CA . LYS A 1 179 ? -31.485 -0.520 24.197 1.00 90.12 179 LYS A CA 1
ATOM 1473 C C . LYS A 1 179 ? -31.135 0.708 25.060 1.00 90.12 179 LYS A C 1
ATOM 1475 O O . LYS A 1 179 ? -31.390 0.706 26.259 1.00 90.12 179 LYS A O 1
ATOM 1480 N N . GLY A 1 180 ? -30.578 1.757 24.459 1.00 92.12 180 GLY A N 1
ATOM 1481 C CA . GLY A 1 180 ? -30.233 2.991 25.173 1.00 92.12 180 GLY A CA 1
ATOM 1482 C C . GLY A 1 180 ? -28.761 3.112 25.574 1.00 92.12 180 GLY A C 1
ATOM 1483 O O . GLY A 1 180 ? -28.333 4.204 25.943 1.00 92.12 180 GLY A O 1
ATOM 1484 N N . GLU A 1 181 ? -27.977 2.036 25.467 1.00 93.50 181 GLU A N 1
ATOM 1485 C CA . GLU A 1 181 ? -26.558 2.019 25.828 1.00 93.50 181 GLU A CA 1
ATOM 1486 C C . GLU A 1 181 ? -25.662 1.890 24.596 1.00 93.50 181 GLU A C 1
ATOM 1488 O O . GLU A 1 181 ? -25.913 1.071 23.713 1.00 93.50 181 GLU A O 1
ATOM 1493 N N . LEU A 1 182 ? -24.584 2.677 24.558 1.00 95.06 182 LEU A N 1
ATOM 1494 C CA . LEU A 1 182 ? -23.515 2.527 23.576 1.00 95.06 182 LEU A CA 1
ATOM 1495 C C . LEU A 1 182 ? -22.432 1.612 24.152 1.00 95.06 182 LEU A C 1
ATOM 1497 O O . LEU A 1 182 ? -21.822 1.934 25.173 1.00 95.06 182 LEU A O 1
ATOM 1501 N N . ILE A 1 183 ? -22.208 0.473 23.503 1.00 94.88 183 ILE A N 1
ATOM 1502 C CA . ILE A 1 183 ? -21.236 -0.536 23.921 1.00 94.88 183 ILE A CA 1
ATOM 1503 C C . ILE A 1 183 ? -20.144 -0.627 22.865 1.00 94.88 183 ILE A C 1
ATOM 1505 O O . ILE A 1 183 ? -20.420 -0.797 21.676 1.00 94.88 183 ILE A O 1
ATOM 1509 N N . TYR A 1 184 ? -18.897 -0.551 23.312 1.00 95.44 184 TYR A N 1
ATOM 1510 C CA . TYR A 1 184 ? -17.725 -0.731 22.474 1.00 95.44 184 TYR A CA 1
ATOM 1511 C C . TYR A 1 184 ? -17.116 -2.101 22.732 1.00 95.44 184 TYR A C 1
ATOM 1513 O O . TYR A 1 184 ? -16.685 -2.399 23.846 1.00 95.44 184 TYR A O 1
ATOM 1521 N N . LYS A 1 185 ? -17.043 -2.921 21.688 1.00 95.56 185 LYS A N 1
ATOM 1522 C CA . LYS A 1 185 ? -16.252 -4.146 21.678 1.00 95.56 185 LYS A CA 1
ATOM 1523 C C . LYS A 1 185 ? -14.866 -3.814 21.143 1.00 95.56 185 LYS A C 1
ATOM 1525 O O . LYS A 1 185 ? -14.696 -3.661 19.932 1.00 95.56 185 LYS A O 1
ATOM 1530 N N . TYR A 1 186 ? -13.891 -3.688 22.035 1.00 95.25 186 TYR A N 1
ATOM 1531 C CA . TYR A 1 186 ? -12.496 -3.440 21.681 1.00 95.25 186 TYR A CA 1
ATOM 1532 C C . TYR A 1 186 ? -11.749 -4.746 21.476 1.00 95.25 186 TYR A C 1
ATOM 1534 O O . TYR A 1 186 ? -11.952 -5.707 22.218 1.00 95.25 186 TYR A O 1
ATOM 1542 N N . ARG A 1 187 ? -10.827 -4.734 20.518 1.00 94.00 187 ARG A N 1
ATOM 1543 C CA . ARG A 1 187 ? -9.742 -5.696 20.395 1.00 94.00 187 ARG A CA 1
ATOM 1544 C C . ARG A 1 187 ? -8.422 -4.968 20.619 1.00 94.00 187 ARG A C 1
ATOM 1546 O O . ARG A 1 187 ? -8.195 -3.874 20.097 1.00 94.00 187 ARG A O 1
ATOM 1553 N N . PHE A 1 188 ? -7.562 -5.570 21.423 1.00 91.81 188 PHE A N 1
ATOM 1554 C CA . PHE A 1 188 ? -6.267 -5.009 21.775 1.00 91.81 188 PHE A CA 1
ATOM 1555 C C . PHE A 1 188 ? -5.192 -6.089 21.824 1.00 91.81 188 PHE A C 1
ATOM 1557 O O . PHE A 1 188 ? -5.475 -7.282 21.953 1.00 91.81 188 PHE A O 1
ATOM 1564 N N . CYS A 1 189 ? -3.940 -5.672 21.697 1.00 90.06 189 CYS A N 1
ATOM 1565 C CA . CYS A 1 189 ? -2.779 -6.552 21.789 1.00 90.06 189 CYS A CA 1
ATOM 1566 C C . CYS A 1 189 ? -1.604 -5.822 22.442 1.00 90.06 189 CYS A C 1
ATOM 1568 O O . CYS A 1 189 ? -1.673 -4.626 22.734 1.00 90.06 189 CYS A O 1
ATOM 1570 N N . ARG A 1 190 ? -0.542 -6.567 22.751 1.00 88.25 190 ARG A N 1
ATOM 1571 C CA . ARG A 1 190 ? 0.680 -6.006 23.342 1.00 88.25 190 ARG A CA 1
ATOM 1572 C C . ARG A 1 190 ? 1.404 -5.117 22.332 1.00 88.25 190 ARG A C 1
ATOM 1574 O O . ARG A 1 190 ? 1.113 -5.160 21.143 1.00 88.25 190 ARG A O 1
ATOM 1581 N N . GLU A 1 191 ? 2.394 -4.363 22.800 1.00 81.62 191 GLU A N 1
ATOM 1582 C CA . GLU A 1 191 ? 3.212 -3.491 21.944 1.00 81.62 191 GLU A CA 1
ATOM 1583 C C . GLU A 1 191 ? 3.814 -4.220 20.734 1.00 81.62 191 GLU A C 1
ATOM 1585 O O . GLU A 1 191 ? 3.783 -3.702 19.625 1.00 81.62 191 GLU A O 1
ATOM 1590 N N . LYS A 1 192 ? 4.311 -5.444 20.954 1.00 80.75 192 LYS A N 1
ATOM 1591 C CA . LYS A 1 192 ? 4.885 -6.311 19.914 1.00 80.75 192 LYS A CA 1
ATOM 1592 C C . LYS A 1 192 ? 3.848 -7.146 19.157 1.00 80.75 192 LYS A C 1
ATOM 1594 O O . LYS A 1 192 ? 4.222 -7.971 18.332 1.00 80.75 192 LYS A O 1
ATOM 1599 N N . GLY A 1 193 ? 2.561 -6.977 19.463 1.00 79.69 193 GLY A N 1
ATOM 1600 C CA . GLY A 1 193 ? 1.500 -7.684 18.761 1.00 79.69 193 GLY A CA 1
ATOM 1601 C C . GLY A 1 193 ? 1.500 -7.315 17.280 1.00 79.69 193 GLY A C 1
ATOM 1602 O O . GLY A 1 193 ? 1.714 -6.156 16.927 1.00 79.69 193 GLY A O 1
ATOM 1603 N N . ILE A 1 194 ? 1.241 -8.288 16.410 1.00 76.69 194 ILE A N 1
ATOM 1604 C CA . ILE A 1 194 ? 1.097 -8.031 14.976 1.00 76.69 194 ILE A CA 1
ATOM 1605 C C . ILE A 1 194 ? -0.286 -7.430 14.729 1.00 76.69 194 ILE A C 1
ATOM 1607 O O . ILE A 1 194 ? -1.307 -8.092 14.934 1.00 76.69 194 ILE A O 1
ATOM 1611 N N . TRP A 1 195 ? -0.325 -6.172 14.294 1.00 78.12 195 TRP A N 1
ATOM 1612 C CA . TRP A 1 195 ? -1.574 -5.527 13.888 1.00 78.12 195 TRP A CA 1
ATOM 1613 C C . TRP A 1 195 ? -1.862 -5.831 12.405 1.00 78.12 195 TRP A C 1
ATOM 1615 O O . TRP A 1 195 ? -2.928 -6.359 12.080 1.00 78.12 195 TRP A O 1
ATOM 1625 N N . GLN A 1 196 ? -0.850 -5.648 11.545 1.00 84.81 196 GLN A N 1
ATOM 1626 C CA . GLN A 1 196 ? -0.897 -5.906 10.105 1.00 84.81 196 GLN A CA 1
ATOM 1627 C C . GLN A 1 196 ? 0.276 -6.795 9.689 1.00 84.81 196 GLN A C 1
ATOM 1629 O O . GLN A 1 196 ? 1.437 -6.516 9.981 1.00 84.81 196 GLN A O 1
ATOM 1634 N N . GLU A 1 197 ? -0.028 -7.865 8.961 1.00 84.31 197 GLU A N 1
ATOM 1635 C CA . GLU A 1 197 ? 0.986 -8.709 8.328 1.00 84.31 197 GLU A CA 1
ATOM 1636 C C . GLU A 1 197 ? 1.578 -8.020 7.099 1.00 84.31 197 GLU A C 1
ATOM 1638 O O . GLU A 1 197 ? 0.891 -7.226 6.452 1.00 84.31 197 GLU A O 1
ATOM 1643 N N . LYS A 1 198 ? 2.817 -8.377 6.732 1.00 89.00 198 LYS A N 1
ATOM 1644 C CA . LYS A 1 198 ? 3.429 -7.929 5.475 1.00 89.00 198 LYS A CA 1
ATOM 1645 C C . LYS A 1 198 ? 2.554 -8.335 4.290 1.00 89.00 198 LYS A C 1
ATOM 1647 O O . LYS A 1 198 ? 2.321 -9.518 4.049 1.00 89.00 198 LYS A O 1
ATOM 1652 N N . ILE A 1 199 ? 2.104 -7.341 3.539 1.00 93.12 199 ILE A N 1
ATOM 1653 C CA . ILE A 1 199 ? 1.323 -7.506 2.320 1.00 93.12 199 ILE A CA 1
ATOM 1654 C C . ILE A 1 199 ? 2.284 -7.494 1.130 1.00 93.12 199 ILE A C 1
ATOM 1656 O O . ILE A 1 199 ? 3.250 -6.726 1.070 1.00 93.12 199 ILE A O 1
ATOM 1660 N N . TYR A 1 200 ? 1.983 -8.337 0.150 1.00 93.81 200 TYR A N 1
ATOM 1661 C CA . TYR A 1 200 ? 2.712 -8.431 -1.107 1.00 93.81 200 TYR A CA 1
ATOM 1662 C C . TYR A 1 200 ? 1.734 -8.335 -2.269 1.00 93.81 200 TYR A C 1
ATOM 1664 O O . TYR A 1 200 ? 0.650 -8.921 -2.227 1.00 93.81 200 TYR A O 1
ATOM 1672 N N . ASN A 1 201 ? 2.132 -7.624 -3.323 1.00 96.50 201 ASN A N 1
ATOM 1673 C CA . ASN A 1 201 ? 1.352 -7.570 -4.549 1.00 96.50 201 ASN A CA 1
ATOM 1674 C C . ASN A 1 201 ? 1.676 -8.794 -5.411 1.00 96.50 201 ASN A C 1
ATOM 1676 O O . ASN A 1 201 ? 2.568 -8.755 -6.256 1.00 96.50 201 ASN A O 1
ATOM 1680 N N . LYS A 1 202 ? 0.918 -9.876 -5.217 1.00 95.06 202 LYS A N 1
ATOM 1681 C CA . LYS A 1 202 ? 1.079 -11.126 -5.979 1.00 95.06 202 LYS A CA 1
ATOM 1682 C C . LYS A 1 202 ? 0.879 -10.952 -7.487 1.00 95.06 202 LYS A C 1
ATOM 1684 O O . LYS A 1 202 ? 1.352 -11.783 -8.253 1.00 95.06 202 LYS A O 1
ATOM 1689 N N . LYS A 1 203 ? 0.214 -9.873 -7.927 1.00 96.31 203 LYS A N 1
ATOM 1690 C CA . LYS A 1 203 ? 0.009 -9.561 -9.352 1.00 96.31 203 LYS A CA 1
ATOM 1691 C C . LYS A 1 203 ? 1.323 -9.167 -10.053 1.00 96.31 203 LYS A C 1
ATOM 1693 O O . LYS A 1 203 ? 1.355 -9.186 -11.278 1.00 96.31 203 LYS A O 1
ATOM 1698 N N . LEU A 1 204 ? 2.378 -8.811 -9.304 1.00 95.31 204 LEU A N 1
ATOM 1699 C CA . LEU A 1 204 ? 3.718 -8.537 -9.843 1.00 95.31 204 LEU A CA 1
ATOM 1700 C C . LEU A 1 204 ? 4.533 -9.810 -10.102 1.00 95.31 204 LEU A C 1
ATOM 1702 O O . LEU A 1 204 ? 5.460 -9.784 -10.897 1.00 95.31 204 LEU A O 1
ATOM 1706 N N . SER A 1 205 ? 4.230 -10.925 -9.447 1.00 96.00 205 SER A N 1
ATOM 1707 C CA . SER A 1 205 ? 5.062 -12.123 -9.562 1.00 96.00 205 SER A CA 1
ATOM 1708 C C . SER A 1 205 ? 4.979 -12.731 -10.963 1.00 96.00 205 SER A C 1
ATOM 1710 O O . SER A 1 205 ? 3.893 -13.056 -11.446 1.00 96.00 205 SER A O 1
ATOM 1712 N N . GLY A 1 206 ? 6.126 -12.867 -11.626 1.00 94.94 206 GLY A N 1
ATOM 1713 C CA . GLY A 1 206 ? 6.255 -13.483 -12.945 1.00 94.94 206 GLY A CA 1
ATOM 1714 C C . GLY A 1 206 ? 5.846 -12.601 -14.127 1.00 94.94 206 GLY A C 1
ATOM 1715 O O . GLY A 1 206 ? 5.816 -13.099 -15.254 1.00 94.94 206 GLY A O 1
ATOM 1716 N N . ILE A 1 207 ? 5.532 -11.318 -13.921 1.00 95.62 207 ILE A N 1
ATOM 1717 C CA . ILE A 1 207 ? 5.193 -10.409 -15.028 1.00 95.62 207 ILE A CA 1
ATOM 1718 C C . ILE A 1 207 ? 6.416 -9.639 -15.531 1.00 95.62 207 ILE A C 1
ATOM 1720 O O . ILE A 1 207 ? 7.408 -9.469 -14.822 1.00 95.62 207 ILE A O 1
ATOM 1724 N N . SER A 1 208 ? 6.285 -9.080 -16.733 1.00 95.44 208 SER A N 1
ATOM 1725 C CA . SER A 1 208 ? 7.212 -8.084 -17.266 1.00 95.44 208 SER A CA 1
ATOM 1726 C C . SER A 1 208 ? 6.489 -6.781 -17.575 1.00 95.44 208 SER A C 1
ATOM 1728 O O . SER A 1 208 ? 5.430 -6.784 -18.206 1.00 95.44 208 SER A O 1
ATOM 1730 N N . LEU A 1 209 ? 7.078 -5.664 -17.159 1.00 96.38 209 LEU A N 1
ATOM 1731 C CA . LEU A 1 209 ? 6.641 -4.325 -17.532 1.00 96.38 209 LEU A CA 1
ATOM 1732 C C . LEU A 1 209 ? 7.533 -3.791 -18.643 1.00 96.38 209 LEU A C 1
ATOM 1734 O O . LEU A 1 209 ? 8.753 -3.750 -18.511 1.00 96.38 209 LEU A O 1
ATOM 1738 N N . GLU A 1 210 ? 6.921 -3.365 -19.739 1.00 96.25 210 GLU A N 1
ATOM 1739 C CA . GLU A 1 210 ? 7.664 -2.769 -20.838 1.00 96.25 210 GLU A CA 1
ATOM 1740 C C . GLU A 1 210 ? 8.113 -1.344 -20.492 1.00 96.25 210 GLU A C 1
ATOM 1742 O O . GLU A 1 210 ? 7.357 -0.568 -19.897 1.00 96.25 210 GLU A O 1
ATOM 1747 N N . GLY A 1 211 ? 9.329 -0.985 -20.896 1.00 96.25 211 GLY A N 1
ATOM 1748 C CA . GLY A 1 211 ? 9.863 0.361 -20.747 1.00 96.25 211 GLY A CA 1
ATOM 1749 C C . GLY A 1 211 ? 10.875 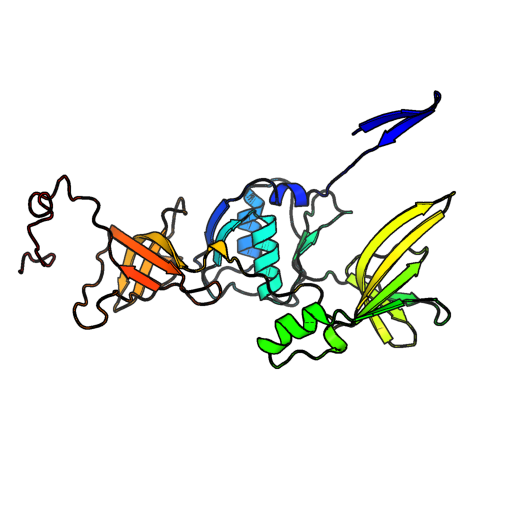0.723 -21.823 1.00 96.25 211 GLY A C 1
ATOM 1750 O O . GLY A 1 211 ? 11.399 -0.134 -22.532 1.00 96.25 211 GLY A O 1
ATOM 1751 N N . THR A 1 212 ? 11.143 2.018 -21.939 1.00 96.69 212 THR A N 1
ATOM 1752 C CA . THR A 1 212 ? 12.159 2.571 -22.838 1.00 96.69 212 THR A CA 1
ATOM 1753 C C . THR A 1 212 ? 13.430 2.885 -22.059 1.00 96.69 212 THR A C 1
ATOM 1755 O O . THR A 1 212 ? 13.364 3.485 -20.981 1.00 96.69 212 THR A O 1
ATOM 1758 N N . VAL A 1 213 ? 14.581 2.503 -22.607 1.00 96.94 213 VAL A N 1
ATOM 1759 C CA . VAL A 1 213 ? 15.898 2.769 -22.020 1.00 96.94 213 VAL A CA 1
ATOM 1760 C C . VAL A 1 213 ? 16.211 4.263 -22.076 1.00 96.94 213 VAL A C 1
ATOM 1762 O O . VAL A 1 213 ? 16.208 4.866 -23.147 1.00 96.94 213 VAL A O 1
ATOM 1765 N N . LEU A 1 214 ? 16.489 4.853 -20.914 1.00 97.50 214 LEU A N 1
ATOM 1766 C CA . LEU A 1 214 ? 16.840 6.268 -20.758 1.00 97.50 214 LEU A CA 1
ATOM 1767 C C . LEU A 1 214 ? 18.350 6.491 -20.706 1.00 97.50 214 LEU A C 1
ATOM 1769 O O . LEU A 1 214 ? 18.855 7.476 -21.234 1.00 97.50 214 LEU A O 1
ATOM 1773 N N . GLU A 1 215 ? 19.058 5.596 -20.026 1.00 97.69 215 GLU A N 1
ATOM 1774 C CA . GLU A 1 215 ? 20.490 5.700 -19.766 1.00 97.69 215 GLU A CA 1
ATOM 1775 C C . GLU A 1 215 ? 21.042 4.302 -19.487 1.00 97.69 215 GLU A C 1
ATOM 1777 O O . GLU A 1 215 ? 20.342 3.457 -18.922 1.00 97.69 215 GLU A O 1
ATOM 1782 N N . THR A 1 216 ? 22.295 4.060 -19.859 1.00 95.06 216 THR A N 1
ATOM 1783 C CA . THR A 1 216 ? 22.970 2.766 -19.706 1.00 95.06 216 THR A CA 1
ATOM 1784 C C . THR A 1 216 ? 24.386 2.977 -19.197 1.00 95.06 216 THR A C 1
ATOM 1786 O O . THR A 1 216 ? 25.099 3.835 -19.718 1.00 95.06 216 THR A O 1
ATOM 1789 N N . THR A 1 217 ? 24.827 2.174 -18.233 1.00 94.94 217 THR A N 1
ATOM 1790 C CA . THR A 1 217 ? 26.230 2.129 -17.803 1.00 94.94 217 THR A CA 1
ATOM 1791 C C . THR A 1 217 ? 26.582 0.728 -17.309 1.00 94.94 217 THR A C 1
ATOM 1793 O O . THR A 1 217 ? 25.890 0.172 -16.462 1.00 94.94 217 THR A O 1
ATOM 1796 N N . GLY A 1 218 ? 27.634 0.118 -17.861 1.00 90.56 218 GLY A N 1
ATOM 1797 C CA . GLY A 1 218 ? 27.991 -1.270 -17.549 1.00 90.56 218 GLY A CA 1
ATOM 1798 C C . GLY A 1 218 ? 26.832 -2.247 -17.799 1.00 90.56 218 GLY A C 1
ATOM 1799 O O . GLY A 1 218 ? 26.338 -2.345 -18.920 1.00 90.56 218 GLY A O 1
ATOM 1800 N N . GLU A 1 219 ? 26.407 -2.948 -16.745 1.00 92.25 219 GLU A N 1
ATOM 1801 C CA . GLU A 1 219 ? 25.301 -3.923 -16.759 1.00 92.25 219 GLU A CA 1
ATOM 1802 C C . GLU A 1 219 ? 24.003 -3.369 -16.150 1.00 92.25 219 GLU A C 1
ATOM 1804 O O . GLU A 1 219 ? 23.088 -4.122 -15.820 1.00 92.25 219 GLU A O 1
ATOM 1809 N N . ILE A 1 220 ? 23.913 -2.052 -15.956 1.00 96.06 220 ILE A N 1
ATOM 1810 C CA . ILE A 1 220 ? 22.726 -1.401 -15.401 1.00 96.06 220 ILE A CA 1
ATOM 1811 C C . ILE A 1 220 ? 22.163 -0.360 -16.358 1.00 96.06 220 ILE A C 1
ATOM 1813 O O . ILE A 1 220 ? 22.878 0.291 -17.126 1.00 96.06 220 ILE A O 1
ATOM 1817 N N . LEU A 1 221 ? 20.847 -0.195 -16.304 1.00 96.81 221 LEU A N 1
ATOM 1818 C CA . LEU A 1 221 ? 20.125 0.759 -17.133 1.00 96.81 221 LEU A CA 1
ATOM 1819 C C . LEU A 1 221 ? 18.965 1.415 -16.382 1.00 96.81 221 LEU A C 1
ATOM 1821 O O . LEU A 1 221 ? 18.427 0.856 -15.426 1.00 96.81 221 LEU A O 1
ATOM 1825 N N . LYS A 1 222 ? 18.601 2.623 -16.807 1.00 98.19 222 LYS A N 1
ATOM 1826 C CA . LYS A 1 222 ? 17.433 3.368 -16.322 1.00 98.19 222 LYS A CA 1
ATOM 1827 C C . LYS A 1 222 ? 16.295 3.258 -17.319 1.00 98.19 222 LYS A C 1
ATOM 1829 O O . LYS A 1 222 ? 16.526 3.291 -18.529 1.00 98.19 222 LYS A O 1
ATOM 1834 N N . LEU A 1 223 ? 15.067 3.196 -16.811 1.00 98.00 223 LEU A N 1
ATOM 1835 C CA . LEU A 1 223 ? 13.872 2.979 -17.621 1.00 98.00 223 LEU A CA 1
ATOM 1836 C C . LEU A 1 223 ? 12.809 4.041 -17.395 1.00 98.00 223 LEU A C 1
ATOM 1838 O O . LEU A 1 223 ? 12.462 4.347 -16.256 1.00 98.00 223 LEU A O 1
ATOM 1842 N N . LYS A 1 224 ? 12.194 4.493 -18.489 1.00 98.12 224 LYS A N 1
ATOM 1843 C CA . LYS A 1 224 ? 10.836 5.037 -18.457 1.00 98.12 224 LYS A CA 1
ATOM 1844 C C . LYS A 1 224 ? 9.873 3.888 -18.728 1.00 98.12 224 LYS A C 1
ATOM 1846 O O . LYS A 1 224 ? 9.808 3.412 -19.862 1.00 98.12 224 LYS A O 1
ATOM 1851 N N . LEU A 1 225 ? 9.152 3.426 -17.712 1.00 98.00 225 LEU A N 1
ATOM 1852 C CA . LEU A 1 225 ? 8.171 2.359 -17.900 1.00 98.00 225 LEU A CA 1
ATOM 1853 C C . LEU A 1 225 ? 6.935 2.890 -18.628 1.00 98.00 225 LEU A C 1
ATOM 1855 O O . LEU A 1 225 ? 6.557 4.049 -18.478 1.00 98.00 225 LEU A O 1
ATOM 1859 N N . ASN A 1 226 ? 6.280 2.029 -19.403 1.00 97.12 226 ASN A N 1
ATOM 1860 C CA . ASN A 1 226 ? 5.079 2.396 -20.159 1.00 97.12 226 ASN A CA 1
ATOM 1861 C C . ASN A 1 226 ? 3.857 2.629 -19.262 1.00 97.12 226 ASN A C 1
ATOM 1863 O O . ASN A 1 226 ? 2.895 3.252 -19.701 1.00 97.12 226 ASN A O 1
ATOM 1867 N N . ILE A 1 227 ? 3.901 2.143 -18.018 1.00 97.44 227 ILE A N 1
ATOM 1868 C CA . ILE A 1 227 ? 2.897 2.448 -16.992 1.00 97.44 227 ILE A CA 1
ATOM 1869 C C . ILE A 1 227 ? 3.026 3.880 -16.455 1.00 97.44 227 ILE A C 1
ATOM 1871 O O . ILE A 1 227 ? 2.089 4.379 -15.844 1.00 97.44 227 ILE A O 1
ATOM 1875 N N . ASP A 1 228 ? 4.155 4.549 -16.705 1.00 97.56 228 ASP A N 1
ATOM 1876 C CA . ASP A 1 228 ? 4.407 5.908 -16.242 1.00 97.56 228 ASP A CA 1
ATOM 1877 C C . ASP A 1 228 ? 4.201 6.914 -17.376 1.00 97.56 228 ASP A C 1
ATOM 1879 O O . ASP A 1 228 ? 4.685 6.746 -18.502 1.00 97.56 228 ASP A O 1
ATOM 1883 N N . GLU A 1 229 ? 3.531 8.024 -17.069 1.00 94.62 229 GLU A N 1
ATOM 1884 C CA . GLU A 1 229 ? 3.372 9.125 -18.022 1.00 94.62 229 GLU A CA 1
ATOM 1885 C C . GLU A 1 229 ? 4.741 9.732 -18.377 1.00 94.62 229 GLU A C 1
ATOM 1887 O O . GLU A 1 229 ? 5.089 9.897 -19.552 1.00 94.62 229 GLU A O 1
ATOM 1892 N N . LYS A 1 230 ? 5.560 9.988 -17.351 1.00 95.12 230 LYS A N 1
ATOM 1893 C CA . LYS A 1 230 ? 6.881 10.615 -17.446 1.00 95.12 230 LYS A CA 1
ATOM 1894 C C . LYS A 1 230 ? 7.853 10.006 -16.441 1.00 95.12 230 LYS A C 1
ATOM 1896 O O . LYS A 1 230 ? 7.447 9.562 -15.375 1.00 95.12 230 LYS A O 1
ATOM 1901 N N . GLN A 1 231 ? 9.141 10.071 -16.763 1.00 97.25 231 GLN A N 1
ATOM 1902 C CA . GLN A 1 231 ? 10.222 9.684 -15.862 1.00 97.25 231 GLN A CA 1
ATOM 1903 C C . GLN A 1 231 ? 11.397 10.649 -16.041 1.00 97.25 231 GLN A C 1
ATOM 1905 O O . GLN A 1 231 ? 11.918 10.794 -17.145 1.00 97.25 231 GLN A O 1
ATOM 1910 N N . ASP A 1 232 ? 11.813 11.306 -14.958 1.00 97.00 232 ASP A N 1
ATOM 1911 C CA . ASP A 1 232 ? 13.047 12.099 -14.935 1.00 97.00 232 ASP A CA 1
ATOM 1912 C C . ASP A 1 232 ? 14.250 11.149 -14.850 1.00 97.00 232 ASP A C 1
ATOM 1914 O O . ASP A 1 232 ? 14.318 10.305 -13.951 1.00 97.00 232 ASP A O 1
ATOM 1918 N N . ILE A 1 233 ? 15.196 11.293 -15.780 1.00 97.06 233 ILE A N 1
ATOM 1919 C CA . ILE A 1 233 ? 16.405 10.465 -15.890 1.00 97.06 233 ILE A CA 1
ATOM 1920 C C . ILE A 1 233 ? 17.258 10.564 -14.618 1.00 97.06 233 ILE A C 1
ATOM 1922 O O . ILE A 1 233 ? 17.841 9.570 -14.182 1.00 97.06 233 ILE A O 1
ATOM 1926 N N . ASN A 1 234 ? 17.307 11.729 -13.966 1.00 97.19 234 ASN A N 1
ATOM 1927 C CA . ASN A 1 234 ? 18.108 11.926 -12.750 1.00 97.19 234 ASN A CA 1
ATOM 1928 C C . ASN A 1 234 ? 17.516 11.223 -11.523 1.00 97.19 234 ASN A C 1
ATOM 1930 O O . ASN A 1 234 ? 18.223 10.988 -10.544 1.00 97.19 234 ASN A O 1
ATOM 1934 N N . LYS A 1 235 ? 16.224 10.893 -11.592 1.00 96.56 235 LYS A N 1
ATOM 1935 C CA . LYS A 1 235 ? 15.442 10.256 -10.530 1.00 96.56 235 LYS A CA 1
ATOM 1936 C C . LYS A 1 235 ? 15.085 8.801 -10.832 1.00 96.56 235 LYS A C 1
ATOM 1938 O O . LYS A 1 235 ? 14.500 8.136 -9.988 1.00 96.56 235 LYS A O 1
ATOM 1943 N N . ALA A 1 236 ? 15.381 8.315 -12.036 1.00 97.50 236 ALA A N 1
ATOM 1944 C CA . ALA A 1 236 ? 15.104 6.940 -12.424 1.00 97.50 236 ALA A CA 1
ATOM 1945 C C . ALA A 1 236 ? 16.034 5.966 -11.689 1.00 97.50 236 ALA A C 1
ATOM 1947 O O . ALA A 1 236 ? 17.227 6.237 -11.512 1.00 97.50 236 ALA A O 1
ATOM 1948 N N . ALA A 1 237 ? 15.485 4.819 -11.302 1.00 97.69 237 ALA A N 1
ATOM 1949 C CA . ALA A 1 237 ? 16.225 3.768 -10.626 1.00 97.69 237 ALA A CA 1
ATOM 1950 C C . ALA A 1 237 ? 17.080 2.992 -11.634 1.00 97.69 237 ALA A C 1
ATOM 1952 O O . ALA A 1 237 ? 16.694 2.791 -12.787 1.00 97.69 237 ALA A O 1
ATOM 1953 N N . TRP A 1 238 ? 18.239 2.520 -11.179 1.00 97.75 238 TRP A N 1
ATOM 1954 C CA . TRP A 1 238 ? 19.072 1.603 -11.951 1.00 97.75 238 TRP A CA 1
ATOM 1955 C C . TRP A 1 238 ? 18.549 0.171 -11.828 1.00 97.75 238 TRP A C 1
ATOM 1957 O O . TRP A 1 238 ? 18.325 -0.324 -10.722 1.00 97.75 238 TRP A O 1
ATOM 1967 N N . PHE A 1 239 ? 18.389 -0.519 -12.947 1.00 97.50 239 PHE A N 1
ATOM 1968 C CA . PHE A 1 239 ? 18.011 -1.929 -12.991 1.00 97.50 239 PHE A CA 1
ATOM 1969 C C . PHE A 1 239 ? 19.112 -2.737 -13.662 1.00 97.50 239 PHE A C 1
ATOM 1971 O O . PHE A 1 239 ? 19.691 -2.291 -14.650 1.00 97.50 239 PHE A O 1
ATOM 1978 N N . VAL A 1 240 ? 19.394 -3.920 -13.118 1.00 96.12 240 VAL A N 1
ATOM 1979 C CA . VAL A 1 240 ? 20.379 -4.846 -13.687 1.00 96.12 240 VAL A CA 1
ATOM 1980 C C . VAL A 1 240 ? 19.819 -5.454 -14.962 1.00 96.12 240 VAL A C 1
ATOM 1982 O O . VAL A 1 240 ? 18.678 -5.918 -14.981 1.00 96.12 240 VAL A O 1
ATOM 1985 N N . TYR A 1 241 ? 20.630 -5.469 -16.011 1.00 94.50 241 TYR A N 1
ATOM 1986 C CA . TYR A 1 241 ? 20.350 -6.182 -17.242 1.00 94.50 241 TYR A CA 1
ATOM 1987 C C . TYR A 1 241 ? 20.834 -7.630 -17.134 1.00 94.50 241 TYR A C 1
ATOM 1989 O O . TYR A 1 241 ? 22.018 -7.901 -16.969 1.00 94.50 241 TYR A O 1
ATOM 1997 N N . ALA A 1 242 ? 19.894 -8.563 -17.224 1.00 91.69 242 ALA A N 1
ATOM 1998 C CA . ALA A 1 242 ? 20.112 -9.997 -17.124 1.00 91.69 242 ALA A CA 1
ATOM 1999 C C . ALA A 1 242 ? 19.491 -10.681 -18.355 1.00 91.69 242 ALA A C 1
ATOM 2001 O O . ALA A 1 242 ? 18.344 -11.136 -18.290 1.00 91.69 242 ALA A O 1
ATOM 2002 N N . PRO A 1 243 ? 20.201 -10.726 -19.500 1.00 84.88 243 PRO A N 1
ATOM 2003 C CA . PRO A 1 243 ? 19.656 -11.309 -20.720 1.00 84.88 243 PRO A CA 1
ATOM 2004 C C . PRO A 1 243 ? 19.351 -12.806 -20.531 1.00 84.88 243 PRO A C 1
ATOM 2006 O O . PRO A 1 243 ? 20.057 -13.488 -19.783 1.00 84.88 243 PRO A O 1
ATOM 2009 N N . PRO A 1 244 ? 18.368 -13.382 -21.248 1.00 76.88 244 PRO A N 1
ATOM 2010 C CA . PRO A 1 244 ? 17.949 -14.775 -21.054 1.00 76.88 244 PRO A CA 1
ATOM 2011 C C . PRO A 1 244 ? 19.039 -15.755 -21.500 1.00 76.88 244 PRO A C 1
ATOM 2013 O O . PRO A 1 244 ? 19.090 -16.899 -21.062 1.00 76.88 244 PRO A O 1
ATOM 2016 N N . THR A 1 245 ? 19.918 -15.290 -22.386 1.00 77.44 245 THR A N 1
ATOM 2017 C CA . THR A 1 245 ? 21.103 -15.981 -22.896 1.00 77.44 245 THR A CA 1
ATOM 2018 C C . THR A 1 245 ? 22.275 -15.977 -21.912 1.00 77.44 245 THR A C 1
ATOM 2020 O O . THR A 1 245 ? 23.298 -16.608 -22.190 1.00 77.44 245 THR A O 1
ATOM 2023 N N . GLY A 1 246 ? 22.163 -15.270 -20.782 1.00 77.50 246 GLY A N 1
ATOM 2024 C CA . GLY A 1 246 ? 23.266 -15.042 -19.854 1.00 77.50 246 GLY A CA 1
ATOM 2025 C C . GLY A 1 246 ? 24.492 -14.476 -20.575 1.00 77.50 246 GLY A C 1
ATOM 2026 O O . GLY A 1 246 ? 24.379 -13.647 -21.477 1.00 77.50 246 GLY A O 1
ATOM 2027 N N . ASN A 1 247 ? 25.673 -14.989 -20.229 1.00 76.00 247 ASN A N 1
ATOM 2028 C CA . ASN A 1 247 ? 26.941 -14.523 -20.800 1.00 76.00 247 ASN A CA 1
ATOM 2029 C C . ASN A 1 247 ? 27.233 -15.067 -22.209 1.00 76.00 247 ASN A C 1
ATOM 2031 O O . ASN A 1 247 ? 28.228 -14.675 -22.811 1.00 76.00 247 ASN A O 1
ATOM 2035 N N . ILE A 1 248 ? 26.408 -15.979 -22.740 1.00 74.81 248 ILE A N 1
ATOM 2036 C CA . ILE A 1 248 ? 26.655 -16.606 -24.050 1.00 74.81 248 ILE A CA 1
ATOM 2037 C C . ILE A 1 248 ? 26.472 -15.586 -25.178 1.00 74.81 248 ILE A C 1
ATOM 2039 O O . ILE A 1 248 ? 27.233 -15.573 -26.141 1.00 74.81 248 ILE A O 1
ATOM 2043 N N . LEU A 1 249 ? 25.463 -14.725 -25.050 1.00 75.12 249 LEU A N 1
ATOM 2044 C CA . LEU A 1 249 ? 25.185 -13.654 -25.996 1.00 75.12 249 LEU A CA 1
ATOM 2045 C C . LEU A 1 249 ? 24.749 -12.423 -25.209 1.00 75.12 249 LEU A C 1
ATOM 2047 O O . LEU A 1 249 ? 23.562 -12.248 -24.928 1.00 75.12 249 LEU A O 1
ATOM 2051 N N . TYR A 1 250 ? 25.728 -11.607 -24.830 1.00 78.31 250 TYR A N 1
ATOM 2052 C CA . TYR A 1 250 ? 25.498 -10.347 -24.139 1.00 78.31 250 TYR A CA 1
ATOM 2053 C C . TYR A 1 250 ? 25.448 -9.199 -25.149 1.00 78.31 250 TYR A C 1
ATOM 2055 O O . TYR A 1 250 ? 26.435 -8.904 -25.822 1.00 78.31 250 TYR A O 1
ATOM 2063 N N . SER A 1 251 ? 24.293 -8.542 -25.237 1.00 83.25 251 SER A N 1
ATOM 2064 C CA . SER A 1 251 ? 24.116 -7.300 -25.990 1.00 83.25 251 SER A CA 1
ATOM 2065 C C . SER A 1 251 ? 23.369 -6.317 -25.108 1.00 83.25 251 SER A C 1
ATOM 2067 O O . SER A 1 251 ? 22.192 -6.535 -24.813 1.00 83.25 251 SER A O 1
ATOM 2069 N N . MET A 1 252 ? 24.064 -5.264 -24.675 1.00 89.19 252 MET A N 1
ATOM 2070 C CA . MET A 1 252 ? 23.469 -4.201 -23.870 1.00 89.19 252 MET A CA 1
ATOM 2071 C C . MET A 1 252 ? 22.432 -3.441 -24.715 1.00 89.19 252 MET A C 1
ATOM 2073 O O . MET A 1 252 ? 22.763 -3.058 -25.841 1.00 89.19 252 MET A O 1
ATOM 2077 N N . PRO A 1 253 ? 21.199 -3.235 -24.220 1.00 90.50 253 PRO A N 1
ATOM 2078 C CA . PRO A 1 253 ? 20.212 -2.390 -24.886 1.00 90.50 253 PRO A CA 1
ATOM 2079 C C . PRO A 1 253 ? 20.743 -0.966 -25.068 1.00 90.50 253 PRO A C 1
ATOM 2081 O O . PRO A 1 253 ? 21.443 -0.462 -24.191 1.00 90.50 253 PRO A O 1
ATOM 2084 N N . LEU A 1 254 ? 20.399 -0.308 -26.172 1.00 90.62 254 LEU A N 1
ATOM 2085 C CA . LEU A 1 254 ? 20.774 1.084 -26.419 1.00 90.62 254 LEU A CA 1
ATOM 2086 C C . LEU A 1 254 ? 19.734 2.047 -25.841 1.00 90.62 254 LEU A C 1
ATOM 2088 O O . LEU A 1 254 ? 18.576 1.691 -25.622 1.00 90.62 254 LEU A O 1
ATOM 2092 N N . VAL A 1 255 ? 20.132 3.301 -25.621 1.00 94.44 255 VAL A N 1
ATOM 2093 C CA . VAL A 1 255 ? 19.190 4.371 -25.258 1.00 94.44 255 VAL A CA 1
ATOM 2094 C C . VAL A 1 255 ? 18.116 4.494 -26.343 1.00 94.44 255 VAL A C 1
ATOM 2096 O O . VAL A 1 255 ? 18.427 4.604 -27.526 1.00 94.44 255 VAL A O 1
ATOM 2099 N N . GLY A 1 256 ? 16.847 4.473 -25.935 1.00 92.56 256 GLY A N 1
ATOM 2100 C CA . GLY A 1 256 ? 15.690 4.450 -26.833 1.00 92.56 256 GLY A CA 1
ATOM 2101 C C . GLY A 1 256 ? 15.160 3.052 -27.175 1.00 92.56 256 GLY A C 1
ATOM 2102 O O . GLY A 1 256 ? 14.040 2.949 -27.683 1.00 92.56 256 GLY A O 1
ATOM 2103 N N . ASP A 1 257 ? 15.887 1.977 -26.855 1.00 91.50 257 ASP A N 1
ATOM 2104 C CA . ASP A 1 257 ? 15.374 0.619 -27.042 1.00 91.50 257 ASP A CA 1
ATOM 2105 C C . ASP A 1 257 ? 14.212 0.324 -26.087 1.00 91.50 257 ASP A C 1
ATOM 2107 O O . ASP A 1 257 ? 14.143 0.825 -24.962 1.00 91.50 257 ASP A O 1
ATOM 2111 N N . ASN A 1 258 ? 13.288 -0.525 -26.543 1.00 93.25 258 ASN A N 1
ATOM 2112 C CA . ASN A 1 258 ? 12.222 -1.061 -25.700 1.00 93.25 258 ASN A CA 1
ATOM 2113 C C . ASN A 1 258 ? 12.706 -2.353 -25.048 1.00 93.25 258 ASN A C 1
ATOM 2115 O O . ASN A 1 258 ? 13.143 -3.270 -25.746 1.00 93.25 258 ASN A O 1
ATOM 2119 N N . VAL A 1 259 ? 12.580 -2.439 -23.729 1.00 94.50 259 VAL A N 1
ATOM 2120 C CA . VAL A 1 259 ? 12.989 -3.595 -22.929 1.00 94.50 259 VAL A CA 1
ATOM 2121 C C . VAL A 1 259 ? 11.906 -4.013 -21.941 1.00 94.50 259 VAL A C 1
ATOM 2123 O O . VAL A 1 259 ? 10.936 -3.291 -21.711 1.00 94.50 259 VAL A O 1
ATOM 2126 N N . MET A 1 260 ? 12.085 -5.193 -21.354 1.00 95.50 260 MET A N 1
ATOM 2127 C CA . MET A 1 260 ? 11.173 -5.781 -20.376 1.00 95.50 260 MET A CA 1
ATOM 2128 C C . MET A 1 260 ? 11.796 -5.798 -18.981 1.00 95.50 260 MET A C 1
ATOM 2130 O O . MET A 1 260 ? 12.816 -6.455 -18.772 1.00 95.50 260 MET A O 1
ATOM 2134 N N . LEU A 1 261 ? 11.165 -5.106 -18.031 1.00 96.81 261 LEU A N 1
ATOM 2135 C CA . LEU A 1 261 ? 11.471 -5.170 -16.605 1.00 96.81 261 LEU A CA 1
ATOM 2136 C C . LEU A 1 261 ? 10.693 -6.330 -15.975 1.00 96.81 261 LEU A C 1
ATOM 2138 O O . LEU A 1 261 ? 9.486 -6.229 -15.759 1.00 96.81 261 LEU A O 1
ATOM 2142 N N . TYR A 1 262 ? 11.384 -7.432 -15.719 1.00 96.62 262 TYR A N 1
ATOM 2143 C CA . TYR A 1 262 ? 10.839 -8.678 -15.201 1.00 96.62 262 TYR A CA 1
ATOM 2144 C C . TYR A 1 262 ? 10.868 -8.727 -13.673 1.00 96.62 262 TYR A C 1
ATOM 2146 O O . TYR A 1 262 ? 11.889 -8.439 -13.044 1.00 96.62 262 TYR A O 1
ATOM 2154 N N . PHE A 1 263 ? 9.752 -9.151 -13.091 1.00 97.06 263 PHE A N 1
ATOM 2155 C CA . PHE A 1 263 ? 9.563 -9.326 -11.657 1.00 97.06 263 PHE A CA 1
ATOM 2156 C C . PHE A 1 263 ? 9.574 -10.819 -11.329 1.00 97.06 263 PHE A C 1
ATOM 2158 O O . PHE A 1 263 ? 8.601 -11.530 -11.576 1.00 97.06 263 PHE A O 1
ATOM 2165 N N . GLN A 1 264 ? 10.676 -11.311 -10.763 1.00 95.00 264 GLN A N 1
ATOM 2166 C CA . GLN A 1 264 ? 10.813 -12.726 -10.398 1.00 95.00 264 GLN A CA 1
ATOM 2167 C C . GLN A 1 264 ? 9.838 -13.130 -9.285 1.00 95.00 264 GLN A C 1
ATOM 2169 O O . GLN A 1 264 ? 9.398 -14.275 -9.233 1.00 95.00 264 GLN A O 1
ATOM 2174 N N . ASN A 1 265 ? 9.548 -12.193 -8.383 1.00 93.81 265 ASN A N 1
ATOM 2175 C CA . ASN A 1 265 ? 8.648 -12.329 -7.244 1.00 93.81 265 ASN A CA 1
ATOM 2176 C C . ASN A 1 265 ? 8.222 -10.929 -6.753 1.00 93.81 265 ASN A C 1
ATOM 2178 O O . ASN A 1 265 ? 8.510 -9.915 -7.391 1.00 93.81 265 ASN A O 1
ATOM 2182 N N . GLU A 1 266 ? 7.514 -10.865 -5.629 1.00 90.38 266 GLU A N 1
ATOM 2183 C CA . GLU A 1 266 ? 6.920 -9.637 -5.093 1.00 90.38 266 GLU A CA 1
ATOM 2184 C C . GLU A 1 266 ? 7.856 -8.806 -4.196 1.00 90.38 266 GLU A C 1
ATOM 2186 O O . GLU A 1 266 ? 7.444 -7.749 -3.705 1.00 90.38 266 GLU A O 1
ATOM 2191 N N . TYR A 1 267 ? 9.066 -9.289 -3.903 1.00 86.81 267 TYR A N 1
ATOM 2192 C CA . TYR A 1 267 ? 9.943 -8.724 -2.870 1.00 86.81 267 TYR A CA 1
ATOM 2193 C C . TYR A 1 267 ? 11.322 -8.299 -3.380 1.00 86.81 267 TYR A C 1
ATOM 2195 O O . TYR A 1 267 ? 11.852 -7.292 -2.895 1.00 86.81 267 TYR A O 1
ATOM 2203 N N . ASP A 1 268 ? 11.877 -9.032 -4.341 1.00 92.12 268 ASP A N 1
ATOM 2204 C CA . ASP A 1 268 ? 13.174 -8.758 -4.942 1.00 92.12 268 ASP A CA 1
ATOM 2205 C C . ASP A 1 268 ? 13.112 -7.579 -5.914 1.00 92.12 268 ASP A C 1
ATOM 2207 O O . ASP A 1 268 ? 12.068 -7.212 -6.460 1.00 92.12 268 ASP A O 1
ATOM 2211 N N . ARG A 1 269 ? 14.275 -6.961 -6.135 1.00 95.19 269 ARG A N 1
ATOM 2212 C CA . ARG A 1 269 ? 14.421 -5.912 -7.144 1.00 95.19 269 ARG A CA 1
ATOM 2213 C C . ARG A 1 269 ? 14.266 -6.544 -8.538 1.00 95.19 269 ARG A C 1
ATOM 2215 O O . ARG A 1 269 ? 14.989 -7.498 -8.830 1.00 95.19 269 ARG A O 1
ATOM 2222 N N . PRO A 1 270 ? 13.388 -6.010 -9.405 1.00 96.62 270 PRO A N 1
ATOM 2223 C CA . PRO A 1 270 ? 13.194 -6.562 -10.739 1.00 96.62 270 PRO A CA 1
ATOM 2224 C C . PRO A 1 270 ? 14.439 -6.376 -11.615 1.00 96.62 270 PRO A C 1
ATOM 2226 O O . PRO A 1 270 ? 15.253 -5.471 -11.393 1.00 96.62 270 PRO A O 1
ATOM 2229 N N . VAL A 1 271 ? 14.568 -7.223 -12.634 1.00 96.25 271 VAL A N 1
ATOM 2230 C CA . VAL A 1 271 ? 15.706 -7.247 -13.569 1.00 96.25 271 VAL A CA 1
ATOM 2231 C C . VAL A 1 271 ? 15.233 -7.080 -15.002 1.00 96.25 271 VAL A C 1
ATOM 2233 O O . VAL A 1 271 ? 14.103 -7.410 -15.344 1.00 96.25 271 VAL A O 1
ATOM 2236 N N . VAL A 1 272 ? 16.097 -6.577 -15.869 1.00 95.81 272 VAL A N 1
ATOM 2237 C CA . VAL A 1 272 ? 15.763 -6.337 -17.271 1.00 95.81 272 VAL A CA 1
ATOM 2238 C C . VAL A 1 272 ? 16.195 -7.538 -18.095 1.00 95.81 272 VAL A C 1
ATOM 2240 O O . VAL A 1 272 ? 17.382 -7.832 -18.153 1.00 95.81 272 VAL A O 1
ATOM 2243 N N . THR A 1 273 ? 15.258 -8.241 -18.730 1.00 88.69 273 THR A N 1
ATOM 2244 C CA . THR A 1 273 ? 15.542 -9.552 -19.342 1.00 88.69 273 THR A CA 1
ATOM 2245 C C . THR A 1 273 ? 15.611 -9.551 -20.861 1.00 88.69 273 THR A C 1
ATOM 2247 O O . THR A 1 273 ? 15.862 -10.595 -21.440 1.00 88.69 273 THR A O 1
ATOM 2250 N N . GLY A 1 274 ? 15.407 -8.434 -21.558 1.00 76.62 274 GLY A N 1
ATOM 2251 C CA . GLY A 1 274 ? 15.612 -8.400 -23.012 1.00 76.62 274 GLY A CA 1
ATOM 2252 C C . GLY A 1 274 ? 14.927 -7.242 -23.720 1.00 76.62 274 GLY A C 1
ATOM 2253 O O . GLY A 1 274 ? 14.118 -6.534 -23.120 1.00 76.62 274 GLY A O 1
ATOM 2254 N N . CYS A 1 275 ? 15.251 -7.077 -25.005 1.00 74.00 275 CYS A N 1
ATOM 2255 C CA . CYS A 1 275 ? 14.669 -6.061 -25.880 1.00 74.00 275 CYS A CA 1
ATOM 2256 C C . CYS A 1 275 ? 13.486 -6.612 -26.683 1.00 74.00 275 CYS A C 1
ATOM 2258 O O . CYS A 1 275 ? 13.561 -7.707 -27.244 1.00 74.00 275 CYS A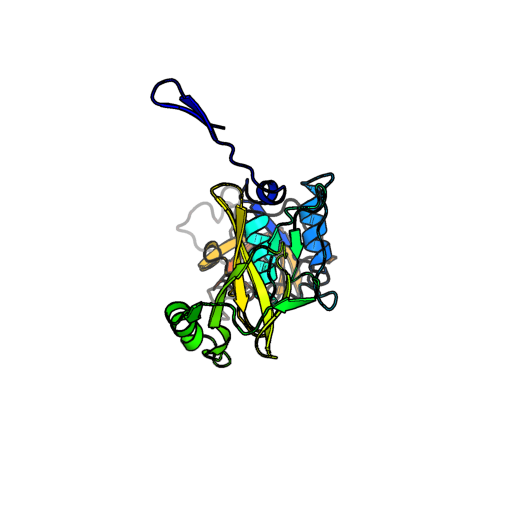 O 1
ATOM 2260 N N . VAL A 1 276 ? 12.431 -5.813 -26.832 1.00 71.50 276 VAL A N 1
ATOM 2261 C CA . VAL A 1 276 ? 11.340 -6.085 -27.773 1.00 71.50 276 VAL A CA 1
ATOM 2262 C C . VAL A 1 276 ? 11.499 -5.183 -28.988 1.00 71.50 276 VAL A C 1
ATOM 2264 O O . VAL A 1 276 ? 11.355 -3.964 -28.908 1.00 71.50 276 VAL A O 1
ATOM 2267 N N . ARG A 1 277 ? 11.787 -5.782 -30.149 1.00 71.69 277 ARG A N 1
ATOM 2268 C CA . ARG A 1 277 ? 11.827 -5.040 -31.416 1.00 71.69 277 ARG A CA 1
ATOM 2269 C C . ARG A 1 277 ? 10.411 -4.696 -31.869 1.00 71.69 277 ARG A C 1
ATOM 2271 O O . ARG A 1 277 ? 9.593 -5.585 -32.083 1.00 71.69 277 ARG A O 1
ATOM 2278 N N . LYS A 1 278 ? 10.155 -3.405 -32.088 1.00 73.44 278 LYS A N 1
ATOM 2279 C CA . LYS A 1 278 ? 8.867 -2.879 -32.581 1.00 73.44 278 LYS A CA 1
ATOM 2280 C C . LYS A 1 278 ? 8.895 -2.399 -34.036 1.00 73.44 278 LYS A C 1
ATOM 2282 O O . LYS A 1 278 ? 7.863 -2.033 -34.580 1.00 73.44 278 LYS A O 1
ATOM 2287 N N . ASN A 1 279 ? 10.059 -2.414 -34.684 1.00 70.88 279 ASN A N 1
ATOM 2288 C CA . ASN A 1 279 ? 10.277 -1.891 -36.039 1.00 70.88 279 ASN A CA 1
ATOM 2289 C C . ASN A 1 279 ? 10.335 -2.980 -37.129 1.00 70.88 279 ASN A C 1
ATOM 2291 O O . ASN A 1 279 ? 10.860 -2.737 -38.213 1.00 70.88 279 ASN A O 1
ATOM 2295 N N . GLY A 1 280 ? 9.812 -4.184 -36.874 1.00 65.75 280 GLY A N 1
ATOM 2296 C CA . GLY A 1 280 ? 9.870 -5.297 -37.835 1.00 65.75 280 GLY A CA 1
ATOM 2297 C C . GLY A 1 280 ? 9.206 -4.997 -39.187 1.00 65.75 280 GLY A C 1
ATOM 2298 O O . GLY A 1 280 ? 9.636 -5.523 -40.208 1.00 65.75 280 GLY A O 1
ATOM 2299 N N . SER A 1 281 ? 8.212 -4.104 -39.214 1.00 64.25 281 SER A N 1
ATOM 2300 C CA . SER A 1 281 ? 7.537 -3.666 -40.442 1.00 64.25 281 SER A CA 1
ATOM 2301 C C . SER A 1 281 ? 8.361 -2.693 -41.293 1.00 64.25 281 SER A C 1
ATOM 2303 O O . SER A 1 281 ? 8.145 -2.615 -42.499 1.00 64.25 281 SER A O 1
ATOM 2305 N N . THR A 1 282 ? 9.305 -1.958 -40.699 1.00 65.00 282 THR A N 1
ATOM 2306 C CA . THR A 1 282 ? 10.132 -0.953 -41.393 1.00 65.00 282 THR A CA 1
ATOM 2307 C C . THR A 1 282 ? 11.573 -1.414 -41.604 1.00 65.00 282 THR A C 1
ATOM 2309 O O . THR A 1 282 ? 12.265 -0.901 -42.481 1.00 65.00 282 THR A O 1
ATOM 2312 N N . PHE A 1 283 ? 12.028 -2.418 -40.852 1.00 69.44 283 PHE A N 1
ATOM 2313 C CA . PHE A 1 283 ? 13.350 -3.011 -40.997 1.00 69.44 283 PHE A CA 1
ATOM 2314 C C . PHE A 1 283 ? 13.284 -4.291 -41.839 1.00 69.44 283 PHE A C 1
ATOM 2316 O O . PHE A 1 283 ? 13.097 -5.391 -41.320 1.00 69.44 283 PHE A O 1
ATOM 2323 N N . GLY A 1 284 ? 13.475 -4.152 -43.156 1.00 66.19 284 GLY A N 1
ATOM 2324 C CA . GLY A 1 284 ? 13.245 -5.218 -44.145 1.00 66.19 284 GLY A CA 1
ATOM 2325 C C . GLY A 1 284 ? 13.969 -6.551 -43.896 1.00 66.19 284 GLY A C 1
ATOM 2326 O O . GLY A 1 284 ? 13.490 -7.591 -44.338 1.00 66.19 284 GLY A O 1
ATOM 2327 N N . ARG A 1 285 ? 15.074 -6.572 -43.136 1.00 68.19 285 ARG A N 1
ATOM 2328 C CA . ARG A 1 285 ? 15.769 -7.822 -42.764 1.00 68.19 285 ARG A CA 1
ATOM 2329 C C . ARG A 1 285 ? 15.034 -8.656 -41.716 1.00 68.19 285 ARG A C 1
ATOM 2331 O O . ARG A 1 285 ? 15.324 -9.836 -41.583 1.00 68.19 285 ARG A O 1
ATOM 2338 N N . CYS A 1 286 ? 14.096 -8.063 -40.986 1.00 66.19 286 CYS A N 1
ATOM 2339 C CA . CYS A 1 286 ? 13.264 -8.752 -40.000 1.00 66.19 286 CYS A CA 1
ATOM 2340 C C . CYS A 1 286 ? 11.816 -8.935 -40.478 1.00 66.19 286 CYS A C 1
ATOM 2342 O O . CYS A 1 286 ? 10.970 -9.331 -39.683 1.00 66.19 286 CYS A O 1
ATOM 2344 N N . ALA A 1 287 ? 11.529 -8.665 -41.758 1.00 70.19 287 ALA A N 1
ATOM 2345 C CA . ALA A 1 287 ? 10.197 -8.845 -42.331 1.00 70.19 287 ALA A CA 1
ATOM 2346 C C . ALA A 1 287 ? 9.835 -10.328 -42.541 1.00 70.19 287 ALA A C 1
ATOM 2348 O O . ALA A 1 287 ? 8.659 -10.679 -42.503 1.00 70.19 287 ALA A O 1
ATOM 2349 N N . ASN A 1 288 ? 10.836 -11.196 -42.747 1.00 75.00 288 ASN A N 1
ATOM 2350 C CA . ASN A 1 288 ? 10.655 -12.643 -42.854 1.00 75.00 288 ASN A CA 1
ATOM 2351 C C . ASN A 1 288 ? 11.177 -13.349 -41.580 1.00 75.00 288 ASN A C 1
ATOM 2353 O O . ASN A 1 288 ? 12.387 -13.299 -41.343 1.00 75.00 288 ASN A O 1
ATOM 2357 N N . PRO A 1 289 ? 10.317 -14.023 -40.789 1.00 75.25 289 PRO A N 1
ATOM 2358 C CA . PRO A 1 289 ? 10.719 -14.720 -39.564 1.00 75.25 289 PRO A CA 1
ATOM 2359 C C . PRO A 1 289 ? 11.616 -15.951 -39.797 1.00 75.25 289 PRO A C 1
ATOM 2361 O O . PRO A 1 289 ? 12.270 -16.399 -38.853 1.00 75.25 289 PRO A O 1
ATOM 2364 N N . ASP A 1 290 ? 11.696 -16.476 -41.025 1.00 81.75 290 ASP A N 1
ATOM 2365 C CA . ASP A 1 290 ? 12.600 -17.586 -41.367 1.00 81.75 290 ASP A CA 1
ATOM 2366 C C . ASP A 1 290 ? 14.069 -17.143 -41.432 1.00 81.75 290 ASP A C 1
ATOM 2368 O O . ASP A 1 290 ? 14.985 -17.953 -41.261 1.00 81.75 290 ASP A O 1
ATOM 2372 N N . ASN A 1 291 ? 14.315 -15.845 -41.627 1.00 76.25 291 ASN A N 1
ATOM 2373 C CA . ASN A 1 291 ? 15.660 -15.299 -41.709 1.00 76.25 291 ASN A CA 1
ATOM 2374 C C . ASN A 1 291 ? 16.143 -14.836 -40.328 1.00 76.25 291 ASN A C 1
ATOM 2376 O O . ASN A 1 291 ? 15.585 -13.919 -39.723 1.00 76.25 291 ASN A O 1
ATOM 2380 N N . ARG A 1 292 ? 17.227 -15.443 -39.835 1.00 74.19 292 ARG A N 1
ATOM 2381 C CA . ARG A 1 292 ? 17.823 -15.118 -38.531 1.00 74.19 292 ARG A CA 1
ATOM 2382 C C . ARG A 1 292 ? 19.105 -14.318 -38.725 1.00 74.19 292 ARG A C 1
ATOM 2384 O O . ARG A 1 292 ? 20.030 -14.787 -39.378 1.00 74.19 292 ARG A O 1
ATOM 2391 N N . TYR A 1 293 ? 19.164 -13.135 -38.121 1.00 74.06 293 TYR A N 1
ATOM 2392 C CA . TYR A 1 293 ? 20.333 -12.259 -38.165 1.00 74.06 293 TYR A CA 1
ATOM 2393 C C . TYR A 1 293 ? 20.689 -11.785 -36.761 1.00 74.06 293 TYR A C 1
ATOM 2395 O O . TYR A 1 293 ? 19.815 -11.332 -36.019 1.00 74.06 293 TYR A O 1
ATOM 2403 N N . TYR A 1 294 ? 21.977 -11.822 -36.439 1.00 74.75 294 TYR A N 1
ATOM 2404 C CA . TYR A 1 294 ? 22.558 -11.022 -35.370 1.00 74.75 294 TYR A CA 1
ATOM 2405 C C . TYR A 1 294 ? 23.357 -9.895 -36.026 1.00 74.75 294 TYR A C 1
ATOM 2407 O O . TYR A 1 294 ? 24.045 -10.121 -37.016 1.00 74.75 294 TYR A O 1
ATOM 2415 N N . ALA A 1 295 ? 23.175 -8.669 -35.553 1.00 72.25 295 ALA A N 1
ATOM 2416 C CA . ALA A 1 295 ? 23.861 -7.501 -36.086 1.00 72.25 295 ALA A CA 1
ATOM 2417 C C . ALA A 1 295 ? 23.995 -6.466 -34.975 1.00 72.25 295 ALA A C 1
ATOM 2419 O O . ALA A 1 295 ? 23.041 -6.258 -34.218 1.00 72.25 295 ALA A O 1
ATOM 2420 N N . THR A 1 296 ? 25.149 -5.814 -34.899 1.00 72.75 296 THR A N 1
ATOM 2421 C CA . THR A 1 296 ? 25.372 -4.693 -33.979 1.00 72.75 296 THR A CA 1
ATOM 2422 C C . THR A 1 296 ? 25.028 -3.359 -34.643 1.00 72.75 296 THR A C 1
ATOM 2424 O O . THR A 1 296 ? 24.843 -3.285 -35.859 1.00 72.75 296 THR A O 1
ATOM 2427 N N . GLU A 1 297 ? 24.965 -2.283 -33.854 1.00 68.81 297 GLU A N 1
ATOM 2428 C CA . GLU A 1 297 ? 24.742 -0.915 -34.352 1.00 68.81 297 GLU 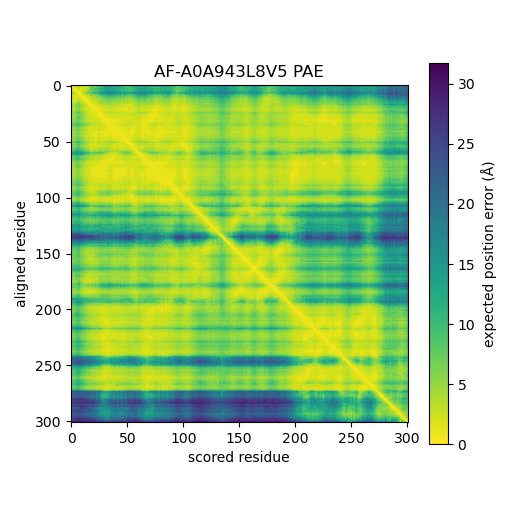A CA 1
ATOM 2429 C C . GLU A 1 297 ? 25.752 -0.512 -35.440 1.00 68.81 297 GLU A C 1
ATOM 2431 O O . GLU A 1 297 ? 25.406 0.160 -36.407 1.00 68.81 297 GLU A O 1
ATOM 2436 N N . SER A 1 298 ? 26.990 -1.002 -35.334 1.00 71.69 298 SER A N 1
ATOM 2437 C CA . SER A 1 298 ? 28.064 -0.748 -36.299 1.00 71.69 298 SER A CA 1
ATOM 2438 C C . SER A 1 298 ? 27.892 -1.492 -37.630 1.00 71.69 298 SER A C 1
ATOM 2440 O O . SER A 1 298 ? 28.741 -1.367 -38.509 1.00 71.69 298 SER A O 1
ATOM 2442 N N . GLY A 1 299 ? 26.835 -2.297 -37.786 1.00 62.62 299 GLY A N 1
ATOM 2443 C CA . GLY A 1 299 ? 26.600 -3.096 -38.987 1.00 62.62 299 GLY A CA 1
ATOM 2444 C C . GLY A 1 299 ? 27.541 -4.294 -39.130 1.00 62.62 299 GLY A C 1
ATOM 2445 O O . GLY A 1 299 ? 27.645 -4.837 -40.228 1.00 62.62 299 GLY A O 1
ATOM 2446 N N . ASN A 1 300 ? 28.205 -4.703 -38.044 1.00 62.16 300 ASN A N 1
ATOM 2447 C CA . ASN A 1 300 ? 28.993 -5.931 -38.000 1.00 62.16 300 ASN A CA 1
ATOM 2448 C C . ASN A 1 300 ? 28.050 -7.118 -37.759 1.00 62.16 300 ASN A C 1
ATOM 2450 O O . ASN A 1 300 ? 27.182 -7.047 -36.881 1.00 62.16 300 ASN A O 1
ATOM 2454 N N . TYR A 1 301 ? 28.217 -8.169 -38.563 1.00 56.94 301 TYR A N 1
ATOM 2455 C CA . TYR A 1 301 ? 27.431 -9.407 -38.537 1.00 56.94 301 TYR A CA 1
ATOM 2456 C C . TYR A 1 301 ? 28.268 -10.554 -37.990 1.00 56.94 301 TYR A C 1
ATOM 2458 O O . TYR A 1 301 ? 29.460 -10.619 -38.369 1.00 56.94 301 TYR A O 1
#

Mean predicted aligned error: 7.54 Å

Solvent-accessible surface area (backbone atoms only — not comparable to full-atom values): 17443 Å² total; per-residue (Å²): 114,51,76,49,75,59,96,86,44,79,46,80,47,81,80,87,78,50,69,41,54,69,35,60,72,55,68,40,51,40,68,49,33,44,34,80,39,34,55,66,56,54,50,52,63,59,38,65,80,41,81,83,48,48,67,42,86,32,61,97,62,95,48,59,55,73,46,65,45,74,39,63,77,27,20,56,40,56,40,52,37,26,58,27,11,69,73,72,27,37,63,43,72,33,86,79,52,94,41,35,24,30,25,49,18,65,48,90,51,60,81,46,81,50,68,72,85,61,76,64,48,81,46,69,49,58,72,60,46,59,68,42,50,81,78,42,92,85,70,57,79,70,30,40,38,37,35,38,37,76,41,72,73,91,80,52,71,33,18,33,39,33,47,82,91,40,69,29,31,29,74,46,71,50,78,47,80,53,97,91,42,63,40,30,42,36,32,28,25,45,88,77,29,67,88,50,71,72,52,68,58,68,81,42,41,73,39,67,48,52,22,33,30,66,43,73,56,94,60,32,33,23,56,39,41,71,61,36,96,75,66,57,76,94,40,38,41,78,30,46,59,50,44,87,58,46,86,82,60,73,76,84,79,51,74,69,38,39,31,30,44,30,19,85,40,63,81,66,84,49,34,29,43,48,75,58,86,84,53,42,90,77,39,72,77,53,61,46,87,87,54,86,81,69,70,49,96,87,70,52,110

Sequence (301 aa):
MRTTNIDGVHYLEIEALTSSSLLDIQEKSRSFQDEKMSYDDVIYEILKDYAGFGFGQCMSMPMRIEKPLFQYKETDYEFLKRIASQLGLELISDIINLTNMFYFGKPIGKSYIVNDDVNYNAVKDLDKYHKISASNGNLHDTDYFYYEVNLRESMKIGDSIKLKNIDFYINQYKAEYIKGELIYKYRFCREKGIWQEKIYNKKLSGISLEGTVLETTGEILKLKLNIDEKQDINKAAWFVYAPPTGNILYSMPLVGDNVMLYFQNEYDRPVVTGCVRKNGSTFGRCANPDNRYYATESGNY

Secondary structure (DSSP, 8-state):
-EEEEETTEEEEE-----GGGGGGS--EEEEE--TTSBHHHHHHHHHTTSTT-EEEE--SS--B--S-EEEEEE-HHHHHHHHHHHTT--EEE-SS-TTEEEEES-----EEE--TT--EEEEE-HHHHHHHHTT-TT--GGGGEEEEEEESS---TT-EEEETTEEEEEEEEEEEEETTEEEEEEEEE-TT--SSPPP--GGGTT-EEEEEEEEEETTEEEEEETT-S---TTTPPEEEB--TTGGGS--PPPTT-EEEEE-SSSSSPPEEEEE----TTT-GGGSSTT------TT---

Nearest PDB structures (foldseek):
  7q5p-assembly1_C  TM=6.830E-01  e=9.713E-11  Pseudomonas protegens Pf-5
  8gra-assembly1_G  TM=6.638E-01  e=1.079E-09  Bacteroides fragilis
  8kea-assembly1_F  TM=6.874E-01  e=1.307E-01  unclassified Caudoviricetes
  3kf8-assembly1_B  TM=4.379E-01  e=2.321E+00  Candida tropicalis MYA-3404

Foldseek 3Di:
DDWDADPNDIDDDDDDDAPLVVQQPFQAWDKQFQQQDWPQNVQVVVCVVPPLADAAEDDPDIDGNNGMAIRHRGGSSRRLQQSLQVVLFGWAADPDDNRYGTYSGQDAFAEEEDDQPFDKDKDFPVVVVVVCCVPDVPDDSQLRIKMKGKDQDDTDQNYWYQHPNAIKTWLDWDWDCDPNGIIIITMIGHPSHRSDHNDFDQVQAFDWFKFFWADDDDQWTFTDTPSHPDDDPVRTHIAGAAEPCGPVDDDDDDGGFMWIFHDNGRPDHTHTHDTDDPCCVPPVQNVDVVRDDDADPVRDD

Radius of gyration: 26.05 Å; Cα contacts (8 Å, |Δi|>4): 550; chains: 1; bounding box: 76×40×82 Å